Protein AF-A0A7S4HIT4-F1 (afdb_monomer_lite)

Structure (mmCIF, N/CA/C/O backbone):
data_AF-A0A7S4HIT4-F1
#
_entry.id   AF-A0A7S4HIT4-F1
#
loop_
_atom_site.group_PDB
_atom_site.id
_atom_site.type_symbol
_atom_site.label_atom_id
_atom_site.label_alt_id
_atom_site.label_comp_id
_atom_site.label_asym_id
_atom_site.label_entity_id
_atom_site.label_seq_id
_atom_site.pdbx_PDB_ins_code
_atom_site.Cartn_x
_atom_site.Cartn_y
_atom_site.Cartn_z
_atom_site.occupancy
_atom_site.B_iso_or_equiv
_atom_site.auth_seq_id
_atom_site.auth_comp_id
_atom_site.auth_asym_id
_atom_site.auth_atom_id
_atom_site.pdbx_PDB_model_num
ATOM 1 N N . PHE A 1 1 ? -0.630 -1.557 -11.268 1.00 42.91 1 PHE A N 1
ATOM 2 C CA . PHE A 1 1 ? -1.593 -2.494 -10.585 1.00 42.91 1 PHE A CA 1
ATOM 3 C C . PHE A 1 1 ? -1.754 -3.788 -11.400 1.00 42.91 1 PHE A C 1
ATOM 5 O O . PHE A 1 1 ? -2.859 -4.287 -11.597 1.00 42.91 1 PHE A O 1
ATOM 12 N N . THR A 1 2 ? -0.660 -4.406 -11.829 1.00 41.28 2 THR A N 1
ATOM 13 C CA . THR A 1 2 ? -0.681 -5.777 -12.370 1.00 41.28 2 THR A CA 1
ATOM 14 C C . THR A 1 2 ? -0.721 -6.826 -11.247 1.00 41.28 2 THR A C 1
ATOM 16 O O . THR A 1 2 ? -1.213 -7.934 -11.453 1.00 41.28 2 THR A O 1
ATOM 19 N N . LYS A 1 3 ? -0.377 -6.460 -9.999 1.00 57.28 3 LYS A N 1
ATOM 20 C CA . LYS A 1 3 ? -0.607 -7.288 -8.799 1.00 57.28 3 LYS A CA 1
ATOM 21 C C . LYS A 1 3 ? -1.694 -6.706 -7.896 1.00 57.28 3 LYS A C 1
ATOM 23 O O . LYS A 1 3 ? -1.479 -5.802 -7.095 1.00 57.28 3 LYS A O 1
ATOM 28 N N . THR A 1 4 ? -2.902 -7.259 -7.990 1.00 68.69 4 THR A N 1
ATOM 29 C CA . THR A 1 4 ? -3.950 -7.000 -6.991 1.00 68.69 4 THR A CA 1
ATOM 30 C C . THR A 1 4 ? -3.608 -7.759 -5.708 1.00 68.69 4 THR A C 1
ATOM 32 O O . THR A 1 4 ? -3.681 -8.989 -5.680 1.00 68.69 4 THR A O 1
ATOM 35 N N . ARG A 1 5 ? -3.257 -7.048 -4.628 1.00 77.00 5 ARG A N 1
ATOM 36 C CA . ARG A 1 5 ? -3.025 -7.666 -3.313 1.00 77.00 5 ARG A CA 1
ATOM 37 C C . ARG A 1 5 ? -4.352 -8.143 -2.723 1.00 77.00 5 ARG A C 1
ATOM 39 O O . ARG A 1 5 ? -5.208 -7.337 -2.363 1.00 77.00 5 ARG A O 1
ATOM 46 N N . ARG A 1 6 ? -4.526 -9.461 -2.612 1.00 87.94 6 ARG A N 1
ATOM 47 C CA . ARG A 1 6 ? -5.670 -10.077 -1.925 1.00 87.94 6 ARG A CA 1
ATOM 48 C C . ARG A 1 6 ? -5.307 -10.298 -0.464 1.00 87.94 6 ARG A C 1
ATOM 50 O O . ARG A 1 6 ? -4.343 -10.997 -0.179 1.00 87.94 6 ARG A O 1
ATOM 57 N N . ILE A 1 7 ? -6.075 -9.702 0.440 1.00 90.19 7 ILE A N 1
ATOM 58 C CA . ILE A 1 7 ? -5.868 -9.834 1.884 1.00 90.19 7 ILE A CA 1
ATOM 59 C C . ILE A 1 7 ? -6.986 -10.723 2.444 1.00 90.19 7 ILE A C 1
ATOM 61 O O . ILE A 1 7 ? -8.132 -10.270 2.503 1.00 90.19 7 ILE A O 1
ATOM 65 N N . PRO A 1 8 ? -6.708 -11.980 2.830 1.00 95.75 8 PRO A N 1
ATOM 66 C CA . PRO A 1 8 ? -7.678 -12.809 3.529 1.00 95.75 8 PRO A CA 1
ATOM 67 C C . PRO A 1 8 ? -8.025 -12.214 4.899 1.00 95.75 8 PRO A C 1
ATOM 69 O O . PRO A 1 8 ? -7.155 -11.872 5.704 1.00 95.75 8 PRO A O 1
ATOM 72 N N . VAL A 1 9 ? -9.326 -12.130 5.167 1.00 95.88 9 VAL A N 1
ATOM 73 C CA . VAL A 1 9 ? -9.884 -11.724 6.458 1.00 95.88 9 VAL A CA 1
ATOM 74 C C . VAL A 1 9 ? -10.600 -12.932 7.050 1.00 95.88 9 VAL A C 1
ATOM 76 O O . VAL A 1 9 ? -11.658 -13.335 6.569 1.00 95.88 9 VAL A O 1
ATOM 79 N N . LEU A 1 10 ? -10.002 -13.536 8.075 1.00 96.94 10 LEU A N 1
ATOM 80 C CA . LEU A 1 10 ? -10.524 -14.727 8.737 1.00 96.94 10 LEU A CA 1
ATOM 81 C C . LEU A 1 10 ? -11.327 -14.322 9.970 1.00 96.94 10 LEU A C 1
ATOM 83 O O . LEU A 1 10 ? -10.804 -13.693 10.892 1.00 96.94 10 LEU A O 1
ATOM 87 N N . PHE A 1 11 ? -12.604 -14.697 9.983 1.00 96.31 11 PHE A N 1
ATOM 88 C CA . PHE A 1 11 ? -13.542 -14.335 11.037 1.00 96.31 11 PHE A CA 1
ATOM 89 C C . PHE A 1 11 ? -14.003 -15.577 11.802 1.00 96.31 11 PHE A C 1
ATOM 91 O O . PHE A 1 11 ? -14.723 -16.421 11.269 1.00 96.31 11 PHE A O 1
ATOM 98 N N . PHE A 1 12 ? -13.629 -15.669 13.075 1.00 95.50 12 PHE A N 1
ATOM 99 C CA . PHE A 1 12 ? -14.010 -16.760 13.965 1.00 95.50 12 PHE A CA 1
ATOM 100 C C . PHE A 1 12 ? -15.125 -16.299 14.900 1.00 95.50 12 PHE A C 1
ATOM 102 O O . PHE A 1 12 ? -14.907 -15.456 15.770 1.00 95.50 12 PHE A O 1
ATOM 109 N N . SER A 1 13 ? -16.327 -16.855 14.739 1.00 94.88 13 SER A N 1
ATOM 110 C CA . SER A 1 13 ? -17.440 -16.606 15.659 1.00 94.88 13 SER A CA 1
ATOM 111 C C . SER A 1 13 ? -17.518 -17.717 16.697 1.00 94.88 13 SER A C 1
ATOM 113 O O . SER A 1 13 ? -17.853 -18.858 16.384 1.00 94.88 13 SER A O 1
ATOM 115 N N . LEU A 1 14 ? -17.179 -17.384 17.939 1.00 93.38 14 LEU A N 1
ATOM 116 C CA . LEU A 1 14 ? -17.086 -18.322 19.048 1.00 93.38 14 LEU A CA 1
ATOM 117 C C . LEU A 1 14 ? -18.162 -17.994 20.081 1.00 93.38 14 LEU A C 1
ATOM 119 O O . LEU A 1 14 ? -18.267 -16.868 20.571 1.00 93.38 14 LEU A O 1
ATOM 123 N N . ASN A 1 15 ? -18.954 -18.998 20.452 1.00 89.62 15 ASN A N 1
ATOM 124 C CA . ASN A 1 15 ? -19.926 -18.893 21.540 1.00 89.62 15 ASN A CA 1
ATOM 125 C C . ASN A 1 15 ? -19.437 -19.661 22.776 1.00 89.62 15 ASN A C 1
ATOM 127 O O . ASN A 1 15 ? -20.087 -20.590 23.250 1.00 89.62 15 ASN A O 1
ATOM 131 N N . TYR A 1 16 ? -18.239 -19.313 23.247 1.00 88.38 16 TYR A N 1
ATOM 132 C CA . TYR A 1 16 ? -17.610 -19.926 24.415 1.00 88.38 16 TYR A CA 1
ATOM 133 C C . TYR A 1 16 ? -17.810 -19.067 25.670 1.00 88.38 16 TYR A C 1
ATOM 135 O O . TYR A 1 16 ? -17.992 -17.852 25.574 1.00 88.38 16 TYR A O 1
ATOM 143 N N . ARG A 1 17 ? -17.777 -19.690 26.859 1.00 84.69 17 ARG A N 1
ATOM 144 C CA . ARG A 1 17 ? -17.962 -18.975 28.140 1.00 84.69 17 ARG A CA 1
ATOM 145 C C . ARG A 1 17 ? -16.809 -18.030 28.474 1.00 84.69 17 ARG A C 1
ATOM 147 O O . ARG A 1 17 ? -17.042 -17.013 29.114 1.00 84.69 17 ARG A O 1
ATOM 154 N N . HIS A 1 18 ? -15.592 -18.375 28.061 1.00 89.69 18 HIS A N 1
ATOM 155 C CA . HIS A 1 18 ? -14.402 -17.569 28.318 1.00 89.69 18 HIS A CA 1
ATOM 156 C C . HIS A 1 18 ? -14.029 -16.779 27.060 1.00 89.69 18 HIS A C 1
ATOM 158 O O . HIS A 1 18 ? -14.020 -17.369 25.975 1.00 89.69 18 HIS A O 1
ATOM 164 N N . PRO A 1 19 ? -13.730 -15.475 27.179 1.00 91.19 19 PRO A N 1
ATOM 165 C CA . PRO A 1 19 ? -13.366 -14.653 26.037 1.00 91.19 19 PRO A CA 1
ATOM 166 C C . PRO A 1 19 ? -12.002 -15.069 25.485 1.00 91.19 19 PRO A C 1
ATOM 168 O O . PRO A 1 19 ? -11.035 -15.225 26.228 1.00 91.19 19 PRO A O 1
ATOM 171 N N . ILE A 1 20 ? -11.932 -15.219 24.167 1.00 92.94 20 ILE A N 1
ATOM 172 C CA . ILE A 1 20 ? -10.712 -15.509 23.420 1.00 92.94 20 ILE A CA 1
ATOM 173 C C . ILE A 1 20 ? -10.274 -14.225 22.718 1.00 92.94 20 ILE A C 1
ATOM 175 O O . ILE A 1 20 ? -11.055 -13.581 22.012 1.00 92.94 20 ILE A O 1
ATOM 179 N N . LEU A 1 21 ? -9.016 -13.855 22.939 1.00 92.44 21 LEU A N 1
ATOM 180 C CA . LEU A 1 21 ? -8.369 -12.678 22.368 1.00 92.44 21 LEU A CA 1
ATOM 181 C C . LEU A 1 21 ? -7.195 -13.147 21.504 1.00 92.44 21 LEU A C 1
ATOM 183 O O . LEU A 1 21 ? -6.526 -14.118 21.848 1.00 92.44 21 LEU A O 1
ATOM 187 N N . VAL A 1 22 ? -6.964 -12.469 20.381 1.00 92.88 22 VAL A N 1
ATOM 188 C CA . VAL A 1 22 ? -5.928 -12.835 19.401 1.00 92.88 22 VAL A CA 1
ATOM 189 C C . VAL A 1 22 ? -4.550 -12.382 19.873 1.00 92.88 22 VAL A C 1
ATOM 191 O O . VAL A 1 22 ? -3.575 -13.111 19.746 1.00 92.88 22 VAL A O 1
ATOM 194 N N . ASP A 1 23 ? -4.476 -11.178 20.438 1.00 87.69 23 ASP A N 1
ATOM 195 C CA . ASP A 1 23 ? -3.220 -10.570 20.876 1.00 87.69 23 ASP A CA 1
ATOM 196 C C . ASP A 1 23 ? -3.408 -9.914 22.240 1.00 87.69 23 ASP A C 1
ATOM 198 O O . ASP A 1 23 ? -3.568 -8.698 22.336 1.00 87.69 23 ASP A O 1
ATOM 202 N N . LYS A 1 24 ? -3.468 -10.759 23.280 1.00 86.69 24 LYS A N 1
ATOM 203 C CA . LYS A 1 24 ? -3.584 -10.459 24.722 1.00 86.69 24 LYS A CA 1
ATOM 204 C C . LYS A 1 24 ? -4.790 -9.606 25.154 1.00 86.69 24 LYS A C 1
ATOM 206 O O . LYS A 1 24 ? -5.480 -9.981 26.092 1.00 86.69 24 LYS A O 1
ATOM 211 N N . TYR A 1 25 ? -5.046 -8.482 24.494 1.00 86.38 25 TYR A N 1
ATOM 212 C CA . TYR A 1 25 ? -6.120 -7.516 24.739 1.00 86.38 25 TYR A CA 1
ATOM 213 C C . TYR A 1 25 ? -6.993 -7.258 23.506 1.00 86.38 25 TYR A C 1
ATOM 215 O O . TYR A 1 25 ? -8.066 -6.676 23.641 1.00 86.38 25 TYR A O 1
ATOM 223 N N . TYR A 1 26 ? -6.554 -7.678 22.318 1.00 89.75 26 TYR A N 1
ATOM 224 C CA . TYR A 1 26 ? -7.244 -7.390 21.062 1.00 89.75 26 TYR A CA 1
ATOM 225 C C . TYR A 1 26 ? -8.043 -8.590 20.553 1.00 89.75 26 TYR A C 1
ATOM 227 O O . TYR A 1 26 ? -7.581 -9.730 20.592 1.00 89.75 26 TYR A O 1
ATOM 235 N N . THR A 1 27 ? -9.237 -8.324 20.025 1.00 93.38 27 THR A N 1
ATOM 236 C CA . THR A 1 27 ? -10.092 -9.308 19.337 1.00 93.38 27 THR A CA 1
ATOM 237 C C . THR A 1 27 ? -9.714 -9.504 17.875 1.00 93.38 27 THR A C 1
ATOM 239 O O . THR A 1 27 ? -10.248 -10.394 17.221 1.00 93.38 27 THR A O 1
ATOM 242 N N . SER A 1 28 ? -8.796 -8.697 17.350 1.00 95.50 28 SER A N 1
ATOM 243 C CA . SER A 1 28 ? -8.287 -8.837 15.994 1.00 95.50 28 SER A CA 1
ATOM 244 C C . SER A 1 28 ? -6.811 -8.479 15.913 1.00 95.50 28 SER A C 1
ATOM 246 O O . SER A 1 28 ? -6.295 -7.710 16.728 1.00 95.50 28 SER A O 1
ATOM 248 N N . LYS A 1 29 ? -6.130 -9.033 14.912 1.00 95.56 29 LYS A N 1
ATOM 249 C CA . LYS A 1 29 ? -4.722 -8.757 14.641 1.00 95.56 29 LYS A CA 1
ATOM 250 C C . LYS A 1 29 ? -4.466 -8.749 13.141 1.00 95.56 29 LYS A C 1
ATOM 252 O O . LYS A 1 29 ? -4.933 -9.628 12.420 1.00 95.56 29 LYS A O 1
ATOM 257 N N . ALA A 1 30 ? -3.707 -7.751 12.703 1.00 95.81 30 ALA A N 1
ATOM 258 C CA . ALA A 1 30 ? -3.084 -7.734 11.391 1.00 95.81 30 ALA A CA 1
ATOM 259 C C . ALA A 1 30 ? -1.786 -8.546 11.449 1.00 95.81 30 ALA A C 1
ATOM 261 O O . ALA A 1 30 ? -0.923 -8.260 12.284 1.00 95.81 30 ALA A O 1
ATOM 262 N N . LEU A 1 31 ? -1.671 -9.550 10.589 1.00 94.62 31 LEU A N 1
ATOM 263 C CA . LEU A 1 31 ? -0.432 -10.262 10.286 1.00 94.62 31 LEU A CA 1
ATOM 264 C C . LEU A 1 31 ? 0.116 -9.752 8.946 1.00 94.62 31 LEU A C 1
ATOM 266 O O . LEU A 1 31 ? -0.506 -8.906 8.310 1.00 94.62 31 LEU A O 1
ATOM 270 N N . SER A 1 32 ? 1.281 -10.233 8.516 1.00 91.44 32 SER A N 1
ATOM 271 C CA . SER A 1 32 ? 1.943 -9.738 7.297 1.00 91.44 32 SER A CA 1
ATOM 272 C C . SER A 1 32 ? 1.121 -9.953 6.016 1.00 91.44 32 SER A C 1
ATOM 274 O O . SER A 1 32 ? 1.233 -9.184 5.059 1.00 91.44 32 SER A O 1
ATOM 276 N N . ASP A 1 33 ? 0.274 -10.979 5.997 1.00 93.38 33 ASP A N 1
ATOM 277 C CA . ASP A 1 33 ? -0.473 -11.450 4.831 1.00 93.38 33 ASP A CA 1
ATOM 278 C C . ASP A 1 33 ? -1.977 -11.639 5.086 1.00 93.38 33 ASP A C 1
ATOM 280 O O . ASP A 1 33 ? -2.735 -11.762 4.130 1.00 93.38 33 ASP A O 1
ATOM 284 N N . MET A 1 34 ? -2.437 -11.614 6.339 1.00 96.00 34 MET A N 1
ATOM 285 C CA . MET A 1 34 ? -3.837 -11.868 6.691 1.00 96.00 34 MET A CA 1
ATOM 286 C C . MET A 1 34 ? -4.319 -11.054 7.893 1.00 96.00 34 MET A C 1
ATOM 288 O O . MET A 1 34 ? -3.531 -10.544 8.690 1.00 96.00 34 MET A O 1
ATOM 292 N N . VAL A 1 35 ? -5.639 -10.977 8.063 1.00 97.19 35 VAL A N 1
ATOM 293 C CA . VAL A 1 35 ? -6.271 -10.403 9.258 1.00 97.19 35 VAL A CA 1
ATOM 294 C C . VAL A 1 35 ? -7.053 -11.484 9.987 1.00 97.19 35 VAL A C 1
ATOM 296 O O . VAL A 1 35 ? -7.919 -12.132 9.402 1.00 97.19 35 VAL A O 1
ATOM 299 N N . LEU A 1 36 ? -6.778 -11.649 11.279 1.00 97.25 36 LEU A N 1
ATOM 300 C CA . LEU A 1 36 ? -7.515 -12.553 12.159 1.00 97.25 36 LEU A CA 1
ATOM 301 C C . LEU A 1 36 ? -8.494 -11.752 13.011 1.00 97.25 36 LEU A C 1
ATOM 303 O O . LEU A 1 36 ? -8.107 -10.743 13.601 1.00 97.25 36 LEU A O 1
ATOM 307 N N . ILE A 1 37 ? -9.745 -12.202 13.098 1.00 97.25 37 ILE A N 1
ATOM 308 C CA . ILE A 1 37 ? -10.804 -11.574 13.895 1.00 97.25 37 ILE A CA 1
ATOM 309 C C . ILE A 1 37 ? -11.531 -12.649 14.697 1.00 97.25 37 ILE A C 1
ATOM 311 O O . ILE A 1 37 ? -11.929 -13.677 14.155 1.00 97.25 37 ILE A O 1
ATOM 315 N N . VAL A 1 38 ? -11.765 -12.380 15.979 1.00 96.50 38 VAL A N 1
ATOM 316 C CA . VAL A 1 38 ? -12.523 -13.244 16.883 1.00 96.50 38 VAL A CA 1
ATOM 317 C C . VAL A 1 38 ? -13.723 -12.480 17.436 1.00 96.50 38 VAL A C 1
ATOM 319 O O . VAL A 1 38 ? -13.587 -11.448 18.095 1.00 96.50 38 VAL A O 1
ATOM 322 N N . GLN A 1 39 ? -14.916 -13.012 17.192 1.00 95.88 39 GLN A N 1
ATOM 323 C CA . GLN A 1 39 ? -16.153 -12.603 17.844 1.00 95.88 39 GLN A CA 1
ATOM 324 C C . GLN A 1 39 ? -16.442 -13.559 18.996 1.00 95.88 39 GLN A C 1
ATOM 326 O O . GLN A 1 39 ? -16.509 -14.770 18.797 1.00 95.88 39 GLN A O 1
ATOM 331 N N . ASN A 1 40 ? -16.681 -13.019 20.187 1.00 94.88 40 ASN A N 1
ATOM 332 C CA . ASN A 1 40 ? -17.017 -13.814 21.365 1.00 94.88 40 ASN A CA 1
ATOM 333 C C . ASN A 1 40 ? -18.525 -13.763 21.673 1.00 94.88 40 ASN A C 1
ATOM 335 O O . ASN A 1 40 ? -19.266 -12.913 21.170 1.00 94.88 40 ASN A O 1
ATOM 339 N N . GLY A 1 41 ? -18.999 -14.678 22.524 1.00 92.56 41 GLY A N 1
ATOM 340 C CA . GLY A 1 41 ? -20.371 -14.662 23.050 1.00 92.56 41 GLY A CA 1
ATOM 341 C C . GLY A 1 41 ? -20.610 -13.531 24.058 1.00 92.56 41 GLY A C 1
ATOM 342 O O . GLY A 1 41 ? -21.695 -12.951 24.106 1.00 92.56 41 GLY A O 1
ATOM 343 N N . GLN A 1 42 ? -19.579 -13.175 24.829 1.00 91.06 42 GLN A N 1
ATOM 344 C CA . GLN A 1 42 ? -19.628 -12.109 25.828 1.00 91.06 42 GLN A CA 1
ATOM 345 C C . GLN A 1 42 ? -19.711 -10.729 25.163 1.00 91.06 42 GLN A C 1
ATOM 347 O O . GLN A 1 42 ? -18.978 -10.435 24.224 1.00 91.06 42 GLN A O 1
ATOM 352 N N . ARG A 1 43 ? -20.600 -9.861 25.661 1.00 90.75 43 ARG A N 1
ATOM 353 C CA . ARG A 1 43 ? -20.691 -8.469 25.194 1.00 90.75 43 ARG A CA 1
ATOM 354 C C . ARG A 1 43 ? -19.641 -7.609 25.873 1.00 90.75 43 ARG A C 1
ATOM 356 O O . ARG A 1 43 ? -18.741 -7.153 25.198 1.00 90.75 43 ARG A O 1
ATOM 363 N N . ASN A 1 44 ? -19.715 -7.449 27.189 1.00 90.69 44 ASN A N 1
ATOM 364 C CA . ASN A 1 44 ? -18.872 -6.502 27.913 1.00 90.69 44 ASN A CA 1
ATOM 365 C C . ASN A 1 44 ? -17.641 -7.199 28.486 1.00 90.69 44 ASN A C 1
ATOM 367 O O . ASN A 1 44 ? -17.783 -8.117 29.294 1.00 90.69 44 ASN A O 1
ATOM 371 N N . PHE A 1 45 ? -16.452 -6.743 28.107 1.00 91.00 45 PHE A N 1
ATOM 372 C CA . PHE A 1 45 ? -15.185 -7.195 28.675 1.00 91.00 45 PHE A CA 1
ATOM 373 C C . PHE A 1 45 ? -14.366 -5.992 29.153 1.00 91.00 45 PHE A C 1
ATOM 375 O O . PHE A 1 45 ? -14.240 -5.032 28.393 1.00 91.00 45 PHE A O 1
ATOM 382 N N . PRO A 1 46 ? -13.843 -5.992 30.391 1.00 90.81 46 PRO A N 1
ATOM 383 C CA . PRO A 1 46 ? -13.104 -4.850 30.918 1.00 90.81 46 PRO A CA 1
ATOM 384 C C . PRO A 1 46 ? -11.829 -4.607 30.102 1.00 90.81 46 PRO A C 1
ATOM 386 O O . PRO A 1 46 ? -11.040 -5.520 29.859 1.00 90.81 46 PRO A O 1
ATOM 389 N N . SER A 1 47 ? -11.640 -3.367 29.661 1.00 87.31 47 SER A N 1
ATOM 390 C CA . SER A 1 47 ? -10.437 -2.922 28.967 1.00 87.31 47 SER A CA 1
ATOM 391 C C . SER A 1 47 ? -9.338 -2.531 29.968 1.00 87.31 47 SER A C 1
ATOM 393 O O . SER A 1 47 ? -9.529 -2.555 31.183 1.00 87.31 47 SER A O 1
ATOM 395 N N . ARG A 1 48 ? -8.162 -2.158 29.451 1.00 85.12 48 ARG A N 1
ATOM 396 C CA . ARG A 1 48 ? -7.049 -1.614 30.249 1.00 85.12 48 ARG A CA 1
ATOM 397 C C . ARG A 1 48 ? -7.222 -0.148 30.638 1.00 85.12 48 ARG A C 1
ATOM 399 O O . ARG A 1 48 ? -6.435 0.362 31.428 1.00 85.12 48 ARG A O 1
ATOM 406 N N . LEU A 1 49 ? -8.184 0.538 30.035 1.00 86.94 49 LEU A N 1
ATOM 407 C CA . LEU A 1 49 ? -8.440 1.944 30.287 1.00 86.94 49 LEU A CA 1
ATOM 408 C C . LEU A 1 49 ? -9.530 2.081 31.343 1.00 86.94 49 LEU A C 1
ATOM 410 O O . LEU A 1 49 ? -10.506 1.330 31.358 1.00 86.94 49 LEU A O 1
ATOM 414 N N . SER A 1 50 ? -9.367 3.076 32.206 1.00 88.06 50 SER A N 1
ATOM 415 C CA . SER A 1 50 ? -10.358 3.449 33.206 1.00 88.06 50 SER A CA 1
ATOM 416 C C . SER A 1 50 ? -10.736 4.916 33.057 1.00 88.06 50 SER A C 1
ATOM 418 O O . SER A 1 50 ? -9.865 5.764 32.868 1.00 88.06 50 SER A O 1
ATOM 420 N N . CYS A 1 51 ? -12.021 5.220 33.188 1.00 84.56 51 CYS A N 1
ATOM 421 C CA . CYS A 1 51 ? -12.560 6.571 33.246 1.00 84.56 51 CYS A CA 1
ATOM 422 C C . CYS A 1 51 ? -13.230 6.754 34.610 1.00 84.56 51 CYS A C 1
ATOM 424 O O . CYS A 1 51 ? -14.055 5.929 34.994 1.00 84.56 51 CYS A O 1
ATOM 426 N N . ASN A 1 52 ? -12.862 7.797 35.360 1.00 89.44 52 ASN A N 1
ATOM 427 C CA . ASN A 1 52 ? -13.410 8.069 36.698 1.00 89.44 52 ASN A CA 1
ATOM 428 C C . ASN A 1 52 ? -13.371 6.842 37.632 1.00 89.44 52 ASN A C 1
ATOM 430 O O . ASN A 1 52 ? -14.361 6.501 38.276 1.00 89.44 52 ASN A O 1
ATOM 434 N N . SER A 1 53 ? -12.231 6.143 37.654 1.00 89.94 53 SER A N 1
ATOM 435 C CA . SER A 1 53 ? -12.015 4.908 38.429 1.00 89.94 53 SER A CA 1
ATOM 436 C C . SER A 1 53 ? -12.894 3.712 38.035 1.00 89.94 53 SER A C 1
ATOM 438 O O . SER A 1 53 ? -12.880 2.693 38.722 1.00 89.94 53 SER A O 1
ATOM 440 N N . GLN A 1 54 ? -13.625 3.787 36.920 1.00 89.81 54 GLN A N 1
ATOM 441 C CA . GLN A 1 54 ? -14.378 2.667 36.358 1.00 89.81 54 GLN A CA 1
ATOM 442 C C . GLN A 1 54 ? -13.694 2.141 35.093 1.00 89.81 54 GLN A C 1
ATOM 444 O O . GLN A 1 54 ? -13.254 2.943 34.267 1.00 89.81 54 GLN A O 1
ATOM 449 N N . PRO A 1 55 ? -13.594 0.814 34.898 1.00 88.81 55 PRO A N 1
ATOM 450 C CA . PRO A 1 55 ? -13.041 0.261 33.670 1.00 88.81 55 PRO A CA 1
ATOM 451 C C . PRO A 1 55 ? -13.952 0.599 32.489 1.00 88.81 55 PRO A C 1
ATOM 453 O O . PRO A 1 55 ? -15.178 0.514 32.587 1.00 88.81 55 PRO A O 1
ATOM 456 N N . THR A 1 56 ? -13.362 0.946 31.350 1.00 88.69 56 THR A N 1
ATOM 457 C CA . THR A 1 56 ? -14.115 1.003 30.097 1.00 88.69 56 THR A CA 1
ATOM 458 C C . THR A 1 56 ? -14.315 -0.414 29.567 1.00 88.69 56 THR A C 1
ATOM 460 O O . THR A 1 56 ? -13.481 -1.291 29.792 1.00 88.69 56 THR A O 1
ATOM 463 N N . TYR A 1 57 ? -15.422 -0.667 28.871 1.00 89.12 57 TYR A N 1
ATOM 464 C CA . TYR A 1 57 ? -15.764 -2.007 28.395 1.00 89.12 57 TYR A CA 1
ATOM 465 C C . TYR A 1 57 ? -15.624 -2.113 26.879 1.00 89.12 57 TYR A C 1
ATOM 467 O O . TYR A 1 57 ? -16.099 -1.264 26.128 1.00 89.12 57 TYR A O 1
ATOM 475 N N . LEU A 1 58 ? -15.003 -3.199 26.431 1.00 89.38 58 LEU A N 1
ATOM 476 C CA . LEU A 1 58 ? -14.955 -3.611 25.035 1.00 89.38 58 LEU A CA 1
ATOM 477 C C . LEU A 1 58 ? -16.189 -4.450 24.713 1.00 89.38 58 LEU A C 1
ATOM 479 O O . LEU A 1 58 ? -16.568 -5.315 25.505 1.00 89.38 58 LEU A O 1
ATOM 483 N N . ASN A 1 59 ? -16.773 -4.229 23.533 1.00 91.12 59 ASN A N 1
ATOM 484 C CA . ASN A 1 59 ? -17.854 -5.061 23.019 1.00 91.12 59 ASN A CA 1
ATOM 485 C C . ASN A 1 59 ? -17.291 -6.260 22.236 1.00 91.12 59 ASN A C 1
ATOM 487 O O . ASN A 1 59 ? -17.096 -6.168 21.026 1.00 91.12 59 ASN A O 1
ATOM 491 N N . LEU A 1 60 ? -17.049 -7.401 22.890 1.00 92.69 60 LEU A N 1
ATOM 492 C CA . LEU A 1 60 ? -16.476 -8.574 22.207 1.00 92.69 60 LEU A CA 1
ATOM 493 C C . LEU A 1 60 ? -17.476 -9.290 21.283 1.00 92.69 60 LEU A C 1
ATOM 495 O O . LEU A 1 60 ? -17.069 -10.096 20.442 1.00 92.69 60 LEU A O 1
ATOM 499 N N . ARG A 1 61 ? -18.777 -8.993 21.410 1.00 92.94 61 ARG A N 1
ATOM 500 C CA . ARG A 1 61 ? -19.819 -9.518 20.517 1.00 92.94 61 ARG A CA 1
ATOM 501 C C . ARG A 1 61 ? -19.872 -8.762 19.194 1.00 92.94 61 ARG A C 1
ATOM 503 O O . ARG A 1 61 ? -20.356 -9.320 18.215 1.00 92.94 61 ARG A O 1
ATOM 510 N N . ASN A 1 62 ? -19.387 -7.524 19.151 1.00 92.94 62 ASN A N 1
ATOM 511 C CA . ASN A 1 62 ? -19.269 -6.739 17.928 1.00 92.94 62 ASN A CA 1
ATOM 512 C C . ASN A 1 62 ? -17.798 -6.361 17.675 1.00 92.94 62 ASN A C 1
ATOM 514 O O . ASN A 1 62 ? -17.372 -5.275 18.070 1.00 92.94 62 ASN A O 1
ATOM 518 N N . PRO A 1 63 ? -17.019 -7.219 16.991 1.00 92.69 63 PRO A N 1
ATOM 519 C CA . PRO A 1 63 ? -15.610 -6.956 16.724 1.00 92.69 63 PRO A CA 1
ATOM 520 C C . PRO A 1 63 ? -15.386 -6.029 15.520 1.00 92.69 63 PRO A C 1
ATOM 522 O O . PRO A 1 63 ? -14.244 -5.891 15.095 1.00 92.69 63 PRO A O 1
ATOM 525 N N . LEU A 1 64 ? -16.428 -5.401 14.951 1.00 93.44 64 LEU A N 1
ATOM 526 C CA . LEU A 1 64 ? -16.316 -4.576 13.740 1.00 93.44 64 LEU A CA 1
ATOM 527 C C . LEU A 1 64 ? -15.231 -3.504 13.870 1.00 93.44 64 LEU A C 1
ATOM 529 O O . LEU A 1 64 ? -14.410 -3.338 12.974 1.00 93.44 64 LEU A O 1
ATOM 533 N N . LYS A 1 65 ? -15.196 -2.809 15.008 1.00 93.25 65 LYS A N 1
ATOM 534 C CA . LYS A 1 65 ? -14.223 -1.746 15.262 1.00 93.25 65 LYS A CA 1
ATOM 535 C C . LYS A 1 65 ? -12.782 -2.259 15.193 1.00 93.25 65 LYS A C 1
ATOM 537 O O . LYS A 1 65 ? -11.956 -1.707 14.471 1.00 93.25 65 LYS A O 1
ATOM 542 N N . SER A 1 66 ? -12.496 -3.344 15.906 1.00 93.00 66 SER A N 1
ATOM 543 C CA . SER A 1 66 ? -11.175 -3.973 15.915 1.00 93.00 66 SER A CA 1
ATOM 544 C C . SER A 1 66 ? -10.828 -4.543 14.533 1.00 93.00 66 SER A C 1
ATOM 546 O O . SER A 1 66 ? -9.731 -4.308 14.029 1.00 93.00 66 SER A O 1
ATOM 548 N N . ALA A 1 67 ? -11.788 -5.193 13.869 1.00 94.94 67 ALA A N 1
ATOM 549 C CA . ALA A 1 67 ? -11.639 -5.721 12.516 1.00 94.94 67 ALA A CA 1
ATOM 550 C C . ALA A 1 67 ? -11.241 -4.637 11.505 1.00 94.94 67 ALA A C 1
ATOM 552 O O . ALA A 1 67 ? -10.284 -4.825 10.751 1.00 94.94 67 ALA A O 1
ATOM 553 N N . LEU A 1 68 ? -11.927 -3.490 11.516 1.00 95.38 68 LEU A N 1
ATOM 554 C CA . LEU A 1 68 ? -11.603 -2.348 10.662 1.00 95.38 68 LEU A CA 1
ATOM 555 C C . LEU A 1 68 ? -10.213 -1.792 10.977 1.00 95.38 68 LEU A C 1
ATOM 557 O O . LEU A 1 68 ? -9.446 -1.543 10.052 1.00 95.38 68 LEU A O 1
ATOM 561 N N . ALA A 1 69 ? -9.854 -1.662 12.258 1.00 94.50 69 ALA A N 1
ATOM 562 C CA . ALA A 1 69 ? -8.528 -1.201 12.666 1.00 94.50 69 ALA A CA 1
ATOM 563 C C . ALA A 1 69 ? -7.414 -2.128 12.146 1.00 94.50 69 ALA A C 1
ATOM 565 O O . ALA A 1 69 ? -6.470 -1.666 11.508 1.00 94.50 69 ALA A O 1
ATOM 566 N N . SER A 1 70 ? -7.533 -3.443 12.355 1.00 95.25 70 SER A N 1
ATOM 567 C CA . SER A 1 70 ? -6.546 -4.416 11.868 1.00 95.25 70 SER A CA 1
ATOM 568 C C . SER A 1 70 ? -6.484 -4.465 10.341 1.00 95.25 70 SER A C 1
AT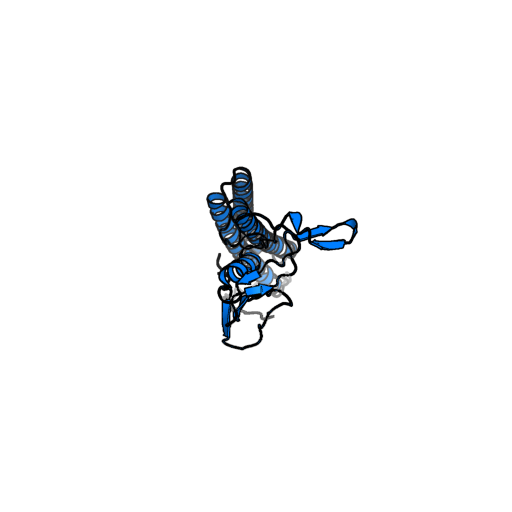OM 570 O O . SER A 1 70 ? -5.398 -4.508 9.769 1.00 95.25 70 SER A O 1
ATOM 572 N N . THR A 1 71 ? -7.628 -4.387 9.664 1.00 95.00 71 THR A N 1
ATOM 573 C CA . THR A 1 71 ? -7.662 -4.358 8.196 1.00 95.00 71 THR A CA 1
ATOM 574 C C . THR A 1 71 ? -7.002 -3.098 7.650 1.00 95.00 71 THR A C 1
ATOM 576 O O . THR A 1 71 ? -6.226 -3.179 6.705 1.00 95.00 71 THR A O 1
ATOM 579 N N . ALA A 1 72 ? -7.238 -1.941 8.266 1.00 94.81 72 ALA A N 1
ATOM 580 C CA . ALA A 1 72 ? -6.628 -0.683 7.854 1.00 94.81 72 ALA A CA 1
ATOM 581 C C . ALA A 1 72 ? -5.113 -0.623 8.114 1.00 94.81 72 ALA A C 1
ATOM 583 O O . ALA A 1 72 ? -4.394 -0.035 7.305 1.00 94.81 72 ALA A O 1
ATOM 584 N N . ILE A 1 73 ? -4.615 -1.268 9.178 1.00 94.50 73 ILE A N 1
ATOM 585 C CA . ILE A 1 73 ? -3.168 -1.454 9.391 1.00 94.50 73 ILE A CA 1
ATOM 586 C C . ILE A 1 73 ? -2.568 -2.220 8.212 1.00 94.50 73 ILE A C 1
ATOM 588 O O . ILE A 1 73 ? -1.596 -1.765 7.620 1.00 94.50 73 ILE A O 1
ATOM 592 N N . LEU A 1 74 ? -3.159 -3.358 7.839 1.00 93.75 74 LEU A N 1
ATOM 593 C CA . LEU A 1 74 ? -2.581 -4.216 6.806 1.00 93.75 74 LEU A CA 1
ATOM 594 C C . LEU A 1 74 ? -2.749 -3.659 5.385 1.00 93.75 74 LEU A C 1
ATOM 596 O O . LEU A 1 74 ? -1.816 -3.699 4.587 1.00 93.75 74 LEU A O 1
ATOM 600 N N . ALA A 1 75 ? -3.940 -3.159 5.060 1.00 91.31 75 ALA A N 1
ATOM 601 C CA . ALA A 1 75 ? -4.281 -2.704 3.715 1.00 91.31 75 ALA A CA 1
ATOM 602 C C . ALA A 1 75 ? -3.800 -1.277 3.430 1.00 91.31 75 ALA A C 1
ATOM 604 O O . ALA A 1 75 ? -3.398 -0.980 2.310 1.00 91.31 75 ALA A O 1
ATOM 605 N N . GLY A 1 76 ? -3.867 -0.390 4.426 1.00 90.88 76 GLY A N 1
ATOM 606 C CA . GLY A 1 76 ? -3.535 1.029 4.280 1.00 90.88 76 GLY A CA 1
ATOM 607 C C . GLY A 1 76 ? -2.249 1.455 4.982 1.00 90.88 76 GLY A C 1
ATOM 608 O O . GLY A 1 76 ? -1.880 2.623 4.890 1.00 90.88 76 GLY A O 1
ATOM 609 N N . GLY A 1 77 ? -1.582 0.567 5.725 1.00 92.75 77 GLY A N 1
ATOM 610 C CA . GLY A 1 77 ? -0.410 0.937 6.524 1.00 92.75 77 GLY A CA 1
ATOM 611 C C . GLY A 1 77 ? -0.724 1.976 7.605 1.00 92.75 77 GLY A C 1
ATOM 612 O O . GLY A 1 77 ? 0.160 2.728 8.007 1.00 92.75 77 GLY A O 1
ATOM 613 N N . ILE A 1 78 ? -1.989 2.101 8.028 1.00 93.56 78 ILE A N 1
ATOM 614 C CA . ILE A 1 78 ? -2.379 3.133 8.994 1.00 93.56 78 ILE A CA 1
ATOM 615 C C . ILE A 1 78 ? -1.906 2.714 10.383 1.00 93.56 78 ILE A C 1
ATOM 617 O O . ILE A 1 78 ? -2.251 1.634 10.860 1.00 93.56 78 ILE A O 1
ATOM 621 N N . VAL A 1 79 ? -1.167 3.590 11.056 1.00 90.75 79 VAL A N 1
ATOM 622 C CA . VAL A 1 79 ? -0.728 3.375 12.438 1.00 90.75 79 VAL A CA 1
ATOM 623 C C . VAL A 1 79 ? -1.784 3.929 13.407 1.00 90.75 79 VAL A C 1
ATOM 625 O O . VAL A 1 79 ? -2.323 5.014 13.164 1.00 90.75 79 VAL A O 1
ATOM 628 N N . PRO A 1 80 ? -2.115 3.218 14.504 1.00 91.44 80 PRO A N 1
ATOM 629 C CA . PRO A 1 80 ? -2.998 3.750 15.538 1.00 91.44 80 PRO A CA 1
ATOM 630 C C . PRO A 1 80 ? -2.485 5.081 16.105 1.00 91.44 80 PRO A C 1
ATOM 632 O O . PRO A 1 80 ? -1.312 5.198 16.437 1.00 91.44 80 PRO A O 1
ATOM 635 N N . SER A 1 81 ? -3.377 6.055 16.301 1.00 89.75 81 SER A N 1
ATOM 636 C CA . SER A 1 81 ? -3.032 7.427 16.729 1.00 89.75 81 SER A CA 1
ATOM 637 C C . SER A 1 81 ? -2.298 7.533 18.069 1.00 89.75 81 SER A C 1
ATOM 639 O O . SER A 1 81 ? -1.616 8.516 18.322 1.00 89.75 81 SER A O 1
ATOM 641 N N . HIS A 1 82 ? -2.451 6.534 18.936 1.00 91.56 82 HIS A N 1
ATOM 642 C CA . HIS A 1 82 ? -1.797 6.470 20.241 1.00 91.56 82 HIS A CA 1
ATOM 643 C C . HIS A 1 82 ? -0.435 5.774 20.199 1.00 91.56 82 HIS A C 1
ATOM 645 O O . HIS A 1 82 ? 0.172 5.600 21.248 1.00 91.56 82 HIS A O 1
ATOM 651 N N . ILE A 1 83 ? 0.030 5.309 19.040 1.00 92.38 83 ILE A N 1
ATOM 652 C CA . ILE A 1 83 ? 1.337 4.669 18.893 1.00 92.38 83 ILE A CA 1
ATOM 653 C C . ILE A 1 83 ? 2.260 5.648 18.176 1.00 92.38 83 ILE A C 1
ATOM 655 O O . ILE A 1 83 ? 1.953 6.099 17.076 1.00 92.38 83 ILE A O 1
ATOM 659 N N . THR A 1 84 ? 3.398 5.949 18.793 1.00 91.81 84 THR A N 1
ATOM 660 C CA . THR A 1 84 ? 4.443 6.801 18.214 1.00 91.81 84 THR A CA 1
ATOM 661 C C . THR A 1 84 ? 5.815 6.157 18.389 1.00 91.81 84 THR A C 1
ATOM 663 O O . THR A 1 84 ? 5.997 5.291 19.247 1.00 91.81 84 THR A O 1
ATOM 666 N N . TYR A 1 85 ? 6.779 6.546 17.557 1.00 92.69 85 TYR A N 1
ATOM 667 C CA . TYR A 1 85 ? 8.160 6.089 17.675 1.00 92.69 85 TYR A CA 1
ATOM 668 C C . TYR A 1 85 ? 8.956 7.044 18.563 1.00 92.69 85 TYR A C 1
ATOM 670 O O . TYR A 1 85 ? 8.935 8.257 18.359 1.00 92.69 85 TYR A O 1
ATOM 678 N N . SER A 1 86 ? 9.659 6.500 19.554 1.00 93.62 86 SER A N 1
ATOM 679 C CA . SER A 1 86 ? 10.554 7.270 20.411 1.00 93.62 86 SER A CA 1
ATOM 680 C C . SER A 1 86 ? 11.999 7.054 19.983 1.00 93.62 86 SER A C 1
ATOM 682 O O . SER A 1 86 ? 12.555 5.981 20.208 1.00 93.62 86 SER A O 1
ATOM 684 N N . GLU A 1 87 ? 12.628 8.098 19.440 1.00 94.75 87 GLU A N 1
ATOM 685 C CA . GLU A 1 87 ? 14.054 8.072 19.083 1.00 94.75 87 GLU A CA 1
ATOM 686 C C . GLU A 1 87 ? 14.953 7.831 20.302 1.00 94.75 87 GLU A C 1
ATOM 688 O O . GLU A 1 87 ? 15.921 7.081 20.234 1.00 94.75 87 GLU A O 1
ATOM 693 N N . ALA A 1 88 ? 14.614 8.409 21.456 1.00 95.75 88 ALA A N 1
ATOM 694 C CA . ALA A 1 88 ? 15.405 8.239 22.675 1.00 95.75 88 ALA A CA 1
ATOM 695 C C . ALA A 1 88 ? 15.431 6.782 23.171 1.00 95.75 88 ALA A C 1
ATOM 697 O O . ALA A 1 88 ? 16.416 6.344 23.761 1.00 95.75 88 ALA A O 1
ATOM 698 N N . HIS A 1 89 ? 14.352 6.033 22.937 1.00 94.12 89 HIS A N 1
ATOM 699 C CA . HIS A 1 89 ? 14.222 4.639 23.364 1.00 94.12 89 HIS A CA 1
ATOM 700 C C . HIS A 1 89 ? 14.385 3.632 22.221 1.00 94.12 89 HIS A C 1
ATOM 702 O O . HIS A 1 89 ? 14.345 2.431 22.482 1.00 94.12 89 HIS A O 1
ATOM 708 N N . GLN A 1 90 ? 14.547 4.111 20.981 1.00 95.81 90 GLN A N 1
ATOM 709 C CA . GLN A 1 90 ? 14.581 3.313 19.751 1.00 95.81 90 GLN A CA 1
ATOM 710 C C . GLN A 1 90 ? 13.451 2.267 19.701 1.00 95.81 90 GLN A C 1
ATOM 712 O O . GLN A 1 90 ? 13.657 1.103 19.356 1.00 95.81 90 GLN A O 1
ATOM 717 N N . ASN A 1 91 ? 12.248 2.657 20.137 1.00 95.38 91 ASN A N 1
ATOM 718 C CA . ASN A 1 91 ? 11.112 1.746 20.258 1.00 95.38 91 ASN A CA 1
ATOM 719 C C . ASN A 1 91 ? 9.770 2.474 20.097 1.00 95.38 91 ASN A C 1
ATOM 721 O O . ASN A 1 91 ? 9.659 3.681 20.329 1.00 95.38 91 ASN A O 1
ATOM 725 N N . ALA A 1 92 ? 8.732 1.719 19.740 1.00 92.50 92 ALA A N 1
ATOM 726 C CA . ALA A 1 92 ? 7.361 2.200 19.729 1.00 92.50 92 ALA A CA 1
ATOM 727 C C . ALA A 1 92 ? 6.842 2.370 21.165 1.00 92.50 92 ALA A C 1
ATOM 729 O O . ALA A 1 92 ? 6.924 1.457 21.990 1.00 92.50 92 ALA A O 1
ATOM 730 N N . ILE A 1 93 ? 6.267 3.534 21.450 1.00 93.62 93 ILE A N 1
ATOM 731 C CA . ILE A 1 93 ? 5.654 3.869 22.734 1.00 93.62 93 ILE A CA 1
ATOM 732 C C . ILE A 1 93 ? 4.157 4.135 22.552 1.00 93.62 93 ILE A C 1
ATOM 734 O O . ILE A 1 93 ? 3.697 4.505 2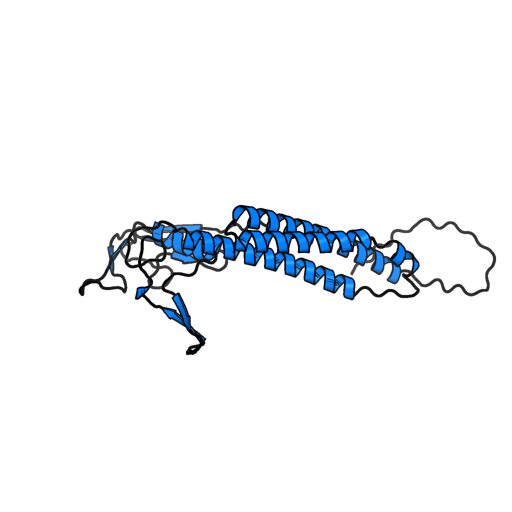1.471 1.00 93.62 93 ILE A O 1
ATOM 738 N N . SER A 1 94 ? 3.379 3.904 23.613 1.00 90.69 94 SER A N 1
ATOM 739 C CA . SER A 1 94 ? 1.927 4.111 23.608 1.00 90.69 94 SER A CA 1
ATOM 740 C C . SER A 1 94 ? 1.535 5.346 24.416 1.00 90.69 94 SER A C 1
ATOM 742 O O . SER A 1 94 ? 1.624 5.349 25.642 1.00 90.69 94 SER A O 1
ATOM 744 N N . GLU A 1 95 ? 1.024 6.360 23.731 1.00 90.44 95 GLU A N 1
ATOM 745 C CA . GLU A 1 95 ? 0.459 7.581 24.294 1.00 90.44 95 GLU A CA 1
ATOM 746 C C . GLU A 1 95 ? -1.071 7.537 24.228 1.00 90.44 95 GLU A C 1
ATOM 748 O O . GLU A 1 95 ? -1.715 8.057 23.315 1.00 90.44 95 GLU A O 1
ATOM 753 N N . TRP A 1 96 ? -1.684 6.898 25.225 1.00 87.88 96 TRP A N 1
ATOM 754 C CA . TRP A 1 96 ? -3.133 6.655 25.258 1.00 87.88 96 TRP A CA 1
ATOM 755 C C . TRP A 1 96 ? -3.997 7.922 25.245 1.00 87.88 96 TRP A C 1
ATOM 757 O O . TRP A 1 96 ? -5.171 7.834 24.887 1.00 87.88 96 TRP A O 1
ATOM 767 N N . LEU A 1 97 ? -3.423 9.088 25.564 1.00 87.62 97 LEU A N 1
ATOM 768 C CA . LEU A 1 97 ? -4.090 10.387 25.449 1.00 87.62 97 LEU A CA 1
ATOM 769 C C . LEU A 1 97 ? -4.570 10.667 24.014 1.00 87.62 97 LEU A C 1
ATOM 771 O O . LEU A 1 97 ? -5.620 11.274 23.828 1.00 87.62 97 LEU A O 1
ATOM 775 N N . TRP A 1 98 ? -3.861 10.151 23.006 1.00 88.44 98 TRP A N 1
ATOM 776 C CA . TRP A 1 98 ? -4.222 10.285 21.592 1.00 88.44 98 TRP A CA 1
ATOM 777 C C . TRP A 1 98 ? -5.160 9.178 21.090 1.00 88.44 98 TRP A C 1
ATOM 779 O O . TRP A 1 98 ? -5.505 9.130 19.909 1.00 88.44 98 TRP A O 1
ATOM 789 N N . SER A 1 99 ? -5.627 8.287 21.971 1.00 89.06 99 SER A N 1
ATOM 790 C CA . SER A 1 99 ? -6.597 7.231 21.649 1.00 89.06 99 SER A CA 1
ATOM 791 C C . SER A 1 99 ? -8.041 7.748 21.713 1.00 89.06 99 SER A C 1
ATOM 793 O O . SER A 1 99 ? -8.917 7.113 22.307 1.00 89.06 99 SER A O 1
ATOM 795 N N . VAL A 1 100 ? -8.306 8.911 21.115 1.00 87.50 100 VAL A N 1
ATOM 796 C CA . VAL A 1 100 ? -9.561 9.684 21.213 1.00 87.50 100 VAL A CA 1
ATOM 797 C C . VAL A 1 100 ? -10.205 9.917 19.848 1.00 87.50 100 VAL A C 1
ATOM 799 O O . VAL A 1 100 ? -9.540 9.818 18.827 1.00 87.50 100 VAL A O 1
ATOM 802 N N . GLY A 1 101 ? -11.498 10.249 19.832 1.00 87.38 101 GLY A N 1
ATOM 803 C CA . GLY A 1 101 ? -12.248 10.546 18.607 1.00 87.38 101 GLY A CA 1
ATOM 804 C C . GLY A 1 101 ? -12.986 9.342 18.024 1.00 87.38 101 GLY A C 1
ATOM 805 O O . GLY A 1 101 ? -12.783 8.201 18.436 1.00 87.38 101 GLY A O 1
ATOM 806 N N . ASP A 1 102 ? -13.888 9.599 17.080 1.00 89.56 102 ASP A N 1
ATOM 807 C CA . ASP A 1 102 ? -14.705 8.565 16.443 1.00 89.56 102 ASP A CA 1
ATOM 808 C C . ASP A 1 102 ? -13.938 7.887 15.299 1.00 89.56 102 ASP A C 1
ATOM 810 O O . ASP A 1 102 ? -14.009 8.321 14.154 1.00 89.56 102 ASP A O 1
ATOM 814 N N . HIS A 1 103 ? -13.125 6.878 15.633 1.00 92.25 103 HIS A N 1
ATOM 815 C CA . HIS A 1 103 ? -12.436 6.058 14.640 1.00 92.25 103 HIS A CA 1
ATOM 816 C C . HIS A 1 103 ? -12.034 4.666 15.150 1.00 92.25 103 HIS A C 1
ATOM 818 O O . HIS A 1 103 ? -11.897 4.469 16.366 1.00 92.25 103 HIS A O 1
ATOM 824 N N . PRO A 1 104 ? -11.744 3.695 14.251 1.00 93.69 104 PRO A N 1
ATOM 825 C CA . PRO A 1 104 ? -11.444 2.309 14.621 1.00 93.69 104 PRO A CA 1
ATOM 826 C C . PRO A 1 104 ? -10.310 2.137 15.636 1.00 93.69 104 PRO A C 1
ATOM 828 O O . PRO A 1 104 ? -10.378 1.274 16.505 1.00 93.69 104 PRO A O 1
ATOM 831 N N . PHE A 1 105 ? -9.285 2.987 15.562 1.00 91.94 105 PHE A N 1
ATOM 832 C CA . PHE A 1 105 ? -8.121 2.931 16.456 1.00 91.94 105 PHE A CA 1
ATOM 833 C C . PHE A 1 105 ? -8.324 3.535 17.859 1.00 91.94 105 PHE A C 1
ATOM 835 O O . PHE A 1 105 ? -7.468 3.348 18.727 1.00 91.94 105 PHE A O 1
ATOM 842 N N . SER A 1 106 ? -9.411 4.277 18.095 1.00 90.62 106 SER A N 1
ATOM 843 C CA . SER A 1 106 ? -9.658 4.918 19.389 1.00 90.62 106 SER A CA 1
ATOM 844 C C . SER A 1 106 ? -10.206 3.902 20.385 1.00 90.62 106 SER A C 1
ATOM 846 O O . SER A 1 106 ? -11.129 3.156 20.078 1.00 90.62 106 SER A O 1
ATOM 848 N N . HIS A 1 107 ? -9.669 3.887 21.599 1.00 87.75 107 HIS A N 1
ATOM 849 C CA . HIS A 1 107 ? -10.142 3.009 22.674 1.00 87.75 107 HIS A CA 1
ATOM 850 C C . HIS A 1 107 ? -11.106 3.713 23.636 1.00 87.75 107 HIS A C 1
ATOM 852 O O . HIS A 1 107 ? -11.696 3.069 24.501 1.00 87.75 107 HIS A O 1
ATOM 858 N N . THR A 1 108 ? -11.254 5.033 23.505 1.00 85.12 108 THR A N 1
ATOM 859 C CA . THR A 1 108 ? -12.110 5.861 24.369 1.00 85.12 108 THR A CA 1
ATOM 860 C C . THR A 1 108 ? -13.456 6.203 23.729 1.00 85.12 108 THR A C 1
ATOM 862 O O . THR A 1 108 ? -14.327 6.753 24.396 1.00 85.12 108 THR A O 1
ATOM 865 N N . SER A 1 109 ? -13.659 5.840 22.460 1.00 85.56 109 SER A N 1
ATOM 866 C CA . SER A 1 109 ? -14.929 5.970 21.743 1.00 85.56 109 SER A CA 1
ATOM 867 C C . SER A 1 109 ? -15.482 4.609 21.315 1.00 85.56 109 SER A C 1
ATOM 869 O O . SER A 1 109 ? -14.756 3.614 21.242 1.00 85.56 109 SER A O 1
ATOM 871 N N . TYR A 1 110 ? -16.770 4.562 20.976 1.00 83.75 110 TYR A N 1
ATOM 872 C CA . TYR A 1 110 ? -17.413 3.348 20.459 1.00 83.75 110 TYR A CA 1
ATOM 873 C C . TYR A 1 110 ? -17.495 3.284 18.936 1.00 83.75 110 TYR A C 1
ATOM 875 O O . TYR A 1 110 ? -17.621 2.187 18.394 1.00 83.75 110 TYR A O 1
ATOM 883 N N . GLY A 1 111 ? -17.437 4.422 18.249 1.00 87.50 111 GLY A N 1
ATOM 884 C CA . GLY A 1 111 ? -17.612 4.438 16.806 1.00 87.50 111 GLY A CA 1
ATOM 885 C C . GLY A 1 111 ? -16.367 3.964 16.047 1.00 87.50 111 GLY A C 1
ATOM 886 O O . GLY A 1 111 ? -15.306 3.687 16.627 1.00 87.50 111 GLY A O 1
ATOM 887 N N . ALA A 1 112 ? -16.561 3.731 14.754 1.00 91.56 112 ALA A N 1
ATOM 888 C CA . ALA A 1 112 ? -15.643 2.995 13.892 1.00 91.56 112 ALA A CA 1
ATOM 889 C C . ALA A 1 112 ? -15.526 3.634 12.500 1.00 91.56 112 ALA A C 1
ATOM 891 O O . ALA A 1 112 ? -15.211 2.949 11.527 1.00 91.56 112 ALA A O 1
ATOM 892 N N . GLU A 1 113 ? -15.786 4.935 12.399 1.00 92.81 113 GLU A N 1
ATOM 893 C CA . GLU A 1 113 ? -15.712 5.659 11.133 1.00 92.81 113 GLU A CA 1
ATOM 894 C C . GLU A 1 113 ? -14.277 6.093 10.819 1.00 92.81 113 GLU A C 1
ATOM 896 O O . GLU A 1 113 ? -13.519 6.496 11.695 1.00 92.81 113 GLU A O 1
ATOM 901 N N . PHE A 1 114 ? -13.866 6.010 9.555 1.00 92.44 114 PHE A N 1
ATOM 902 C CA . PHE A 1 114 ? -12.567 6.550 9.160 1.00 92.44 114 PHE A CA 1
ATOM 903 C C . PHE A 1 114 ? -12.688 8.044 8.897 1.00 92.44 114 PHE A C 1
ATOM 905 O O . PHE A 1 114 ? -13.458 8.479 8.041 1.00 92.44 114 PHE A O 1
ATOM 912 N N . ASN A 1 115 ? -11.881 8.834 9.600 1.00 90.25 115 ASN A N 1
ATOM 913 C CA . ASN A 1 115 ? -11.801 10.264 9.336 1.00 90.25 115 ASN A CA 1
ATOM 914 C C . ASN A 1 115 ? -10.970 10.551 8.069 1.00 90.25 115 ASN A C 1
ATOM 916 O O . ASN A 1 115 ? -10.220 9.703 7.575 1.00 90.25 115 ASN A O 1
ATOM 920 N N . ARG A 1 116 ? -11.078 11.780 7.545 1.00 90.62 116 ARG A N 1
ATOM 921 C CA . ARG A 1 116 ? -10.346 12.195 6.336 1.00 90.62 116 ARG A CA 1
ATOM 922 C C . ARG A 1 116 ? -8.832 12.019 6.481 1.00 90.62 116 ARG A C 1
ATOM 924 O O . ARG A 1 116 ? -8.194 11.565 5.545 1.00 90.62 116 ARG A O 1
ATOM 931 N N . ILE A 1 117 ? -8.284 12.293 7.665 1.00 89.25 117 ILE A N 1
ATOM 932 C CA . ILE A 1 117 ? -6.847 12.161 7.945 1.00 89.25 117 ILE A CA 1
ATOM 933 C C . ILE A 1 117 ? -6.383 10.710 7.756 1.00 89.25 117 ILE A C 1
ATOM 935 O O . ILE A 1 117 ? -5.370 10.468 7.113 1.00 89.25 117 ILE A O 1
ATOM 939 N N . GLN A 1 118 ? -7.130 9.732 8.268 1.00 92.00 118 GLN A N 1
ATOM 940 C CA . GLN A 1 118 ? -6.811 8.309 8.122 1.00 92.00 118 GLN A CA 1
ATOM 941 C C . GLN A 1 118 ? -6.909 7.854 6.668 1.00 92.00 118 GLN A C 1
ATOM 943 O O . GLN A 1 118 ? -6.039 7.125 6.193 1.00 92.00 118 GLN A O 1
ATOM 948 N N . ILE A 1 119 ? -7.934 8.316 5.951 1.00 92.50 119 ILE A N 1
ATOM 949 C CA . ILE A 1 119 ? -8.092 8.038 4.521 1.00 92.50 119 ILE A CA 1
ATOM 950 C C . ILE A 1 119 ? -6.902 8.608 3.738 1.00 92.50 119 ILE A C 1
ATOM 952 O O . ILE A 1 119 ? -6.324 7.912 2.904 1.00 92.50 119 ILE A O 1
ATOM 956 N N . ASP A 1 120 ? -6.495 9.840 4.035 1.00 92.50 120 ASP A N 1
ATOM 957 C CA . ASP A 1 120 ? -5.382 10.507 3.363 1.00 92.50 120 ASP A CA 1
ATOM 958 C C . ASP A 1 120 ? -4.037 9.841 3.693 1.00 92.50 120 ASP A C 1
ATOM 960 O O . ASP A 1 120 ? -3.215 9.654 2.798 1.00 92.50 120 ASP A O 1
ATOM 964 N N . ILE A 1 121 ? -3.820 9.409 4.942 1.00 92.81 121 ILE A N 1
ATOM 965 C CA . ILE A 1 121 ? -2.641 8.619 5.338 1.00 92.81 121 ILE A CA 1
ATOM 966 C C . ILE A 1 121 ? -2.593 7.305 4.555 1.00 92.81 121 ILE A C 1
ATOM 968 O O . ILE A 1 121 ? -1.555 6.979 3.983 1.00 92.81 121 ILE A O 1
ATOM 972 N N . ALA A 1 122 ? -3.710 6.579 4.463 1.00 93.94 122 ALA A N 1
ATOM 973 C CA . ALA A 1 122 ? -3.765 5.333 3.702 1.00 93.94 122 ALA A CA 1
ATOM 974 C C . ALA A 1 122 ? -3.433 5.555 2.221 1.00 93.94 122 ALA A C 1
ATOM 976 O O . ALA A 1 122 ? -2.618 4.832 1.649 1.00 93.94 122 ALA A O 1
ATOM 977 N N . ARG A 1 123 ? -4.015 6.595 1.609 1.00 93.50 123 ARG A N 1
ATOM 978 C CA . ARG A 1 123 ? -3.735 6.977 0.217 1.00 93.50 123 ARG A CA 1
ATOM 979 C C . ARG A 1 123 ? -2.257 7.325 0.020 1.00 93.50 123 ARG A C 1
ATOM 981 O O . ARG A 1 123 ? -1.656 6.851 -0.941 1.00 93.50 123 ARG A O 1
ATOM 988 N N . ARG A 1 124 ? -1.648 8.088 0.935 1.00 93.38 124 ARG A N 1
ATOM 989 C CA . ARG A 1 124 ? -0.209 8.416 0.905 1.00 93.38 124 ARG A CA 1
ATOM 990 C C . ARG A 1 124 ? 0.667 7.176 1.000 1.00 93.38 124 ARG A C 1
ATOM 992 O O . ARG A 1 124 ? 1.574 7.032 0.191 1.00 93.38 124 ARG A O 1
ATOM 999 N N . ASN A 1 125 ? 0.378 6.276 1.934 1.00 93.69 125 ASN A N 1
ATOM 1000 C CA . ASN A 1 125 ? 1.143 5.044 2.105 1.00 93.69 125 ASN A CA 1
ATOM 1001 C C . ASN A 1 125 ? 1.092 4.173 0.844 1.00 93.69 125 ASN A C 1
ATOM 1003 O O . ASN A 1 125 ? 2.125 3.687 0.393 1.00 93.69 125 ASN A O 1
ATOM 1007 N N . MET A 1 126 ? -0.090 4.033 0.236 1.00 90.75 126 MET A N 1
ATOM 1008 C CA . MET A 1 126 ? -0.250 3.310 -1.029 1.00 90.75 126 MET A CA 1
ATOM 1009 C C . MET A 1 126 ? 0.544 3.959 -2.169 1.00 90.75 126 MET A C 1
ATOM 1011 O O . MET A 1 126 ? 1.185 3.253 -2.941 1.00 90.75 126 MET A O 1
ATOM 1015 N N . LEU A 1 127 ? 0.525 5.291 -2.270 1.00 93.50 127 LEU A N 1
ATOM 1016 C CA . LEU A 1 127 ? 1.281 6.025 -3.290 1.00 93.50 127 LEU A CA 1
ATOM 1017 C C . LEU A 1 127 ? 2.788 5.881 -3.110 1.00 93.50 127 LEU A C 1
ATOM 1019 O O . LEU A 1 127 ? 3.485 5.642 -4.088 1.00 93.50 127 LEU A O 1
ATOM 1023 N N . ILE A 1 128 ? 3.286 6.018 -1.880 1.00 93.12 128 ILE A N 1
ATOM 1024 C CA . ILE A 1 128 ? 4.710 5.855 -1.566 1.00 93.12 128 ILE A CA 1
ATOM 1025 C C . ILE A 1 128 ? 5.158 4.435 -1.906 1.00 93.12 128 ILE A C 1
ATOM 1027 O O . ILE A 1 128 ? 6.210 4.267 -2.512 1.00 93.12 128 ILE A O 1
ATOM 1031 N N . HIS A 1 129 ? 4.353 3.429 -1.562 1.00 91.38 129 HIS A N 1
ATOM 1032 C CA . HIS A 1 129 ? 4.658 2.040 -1.883 1.00 91.38 129 HIS A CA 1
ATOM 1033 C C . HIS A 1 129 ? 4.740 1.801 -3.396 1.00 91.38 129 HIS A C 1
ATOM 1035 O O . HIS A 1 129 ? 5.747 1.285 -3.866 1.00 91.38 129 HIS A O 1
ATOM 1041 N N . ALA A 1 130 ? 3.735 2.239 -4.158 1.00 90.81 130 ALA A N 1
ATOM 1042 C CA . ALA A 1 130 ? 3.722 2.063 -5.609 1.00 90.81 130 ALA A CA 1
ATOM 1043 C C . ALA A 1 130 ? 4.824 2.878 -6.316 1.00 90.81 130 ALA A C 1
ATOM 1045 O O . ALA A 1 130 ? 5.430 2.414 -7.277 1.00 90.81 130 ALA A O 1
ATOM 1046 N N . LEU A 1 131 ? 5.150 4.077 -5.817 1.00 93.62 131 LEU A N 1
ATOM 1047 C CA . LEU A 1 131 ? 6.309 4.830 -6.301 1.00 93.62 131 LEU A CA 1
ATOM 1048 C C . LEU A 1 131 ? 7.613 4.074 -6.035 1.00 93.62 131 LEU A C 1
ATOM 1050 O O . LEU A 1 131 ? 8.436 3.978 -6.939 1.00 93.62 131 LEU A O 1
ATOM 1054 N N . ALA A 1 132 ? 7.795 3.532 -4.829 1.00 94.19 132 ALA A N 1
ATOM 1055 C CA . ALA A 1 132 ? 8.988 2.769 -4.477 1.00 94.19 132 ALA A CA 1
ATOM 1056 C C . ALA A 1 132 ? 9.163 1.528 -5.367 1.00 94.19 132 ALA A C 1
ATOM 1058 O O . ALA A 1 132 ? 10.270 1.308 -5.847 1.00 94.19 132 ALA A O 1
ATOM 1059 N N . GLU A 1 133 ? 8.081 0.794 -5.650 1.00 92.25 133 GLU A N 1
ATOM 1060 C CA . GLU A 1 133 ? 8.082 -0.351 -6.575 1.00 92.25 133 GLU A CA 1
ATOM 1061 C C . GLU A 1 133 ? 8.537 0.076 -7.981 1.00 92.25 133 GLU A C 1
ATOM 1063 O O . GLU A 1 133 ? 9.520 -0.450 -8.495 1.00 92.25 133 GLU A O 1
ATOM 1068 N N . SER A 1 134 ? 7.939 1.129 -8.554 1.00 94.69 134 SER A N 1
ATOM 1069 C CA . SER A 1 134 ? 8.351 1.623 -9.879 1.00 94.69 134 SER A CA 1
ATOM 1070 C C . SER A 1 134 ? 9.809 2.116 -9.920 1.00 94.69 134 SER A C 1
ATOM 1072 O O . SER A 1 134 ? 10.515 1.923 -10.911 1.00 94.69 134 SER A O 1
ATOM 1074 N N . ILE A 1 135 ? 10.294 2.740 -8.839 1.00 95.81 135 ILE A N 1
ATOM 1075 C CA . ILE A 1 135 ? 11.690 3.185 -8.716 1.00 95.81 135 ILE A CA 1
ATOM 1076 C C . ILE A 1 135 ? 12.630 1.979 -8.664 1.00 95.81 135 ILE A C 1
ATOM 1078 O O . ILE A 1 135 ? 13.699 2.017 -9.272 1.00 95.81 135 ILE A O 1
ATOM 1082 N N . GLU A 1 136 ? 12.257 0.917 -7.955 1.00 96.50 136 GLU A N 1
ATOM 1083 C CA . GLU A 1 136 ? 13.024 -0.326 -7.887 1.00 96.50 136 GLU A CA 1
ATOM 1084 C C . GLU A 1 136 ? 13.129 -1.001 -9.263 1.00 96.50 136 GLU A C 1
ATOM 1086 O O . GLU A 1 136 ? 14.235 -1.365 -9.676 1.00 96.50 136 GLU A O 1
ATOM 1091 N N . THR A 1 137 ? 12.030 -1.068 -10.021 1.00 96.06 137 THR A N 1
ATOM 1092 C CA . THR A 1 137 ? 12.021 -1.574 -11.405 1.00 96.06 137 THR A CA 1
ATOM 1093 C C . THR A 1 137 ? 12.967 -0.769 -12.298 1.00 96.06 137 THR A C 1
ATOM 1095 O O . THR A 1 137 ? 13.848 -1.331 -12.953 1.00 96.06 137 THR A O 1
ATOM 1098 N N . VAL A 1 138 ? 12.877 0.565 -12.273 1.00 96.75 138 VAL A N 1
ATOM 1099 C CA . VAL A 1 138 ? 13.766 1.437 -13.063 1.00 96.75 138 VAL A CA 1
ATOM 1100 C C . VAL A 1 138 ? 15.225 1.317 -12.619 1.00 96.75 138 VAL A C 1
ATOM 1102 O O . VAL A 1 138 ? 16.127 1.282 -13.457 1.00 96.75 138 VAL A O 1
ATOM 1105 N N . ASN A 1 139 ? 15.492 1.225 -11.316 1.00 96.88 139 ASN A N 1
ATOM 1106 C CA . ASN A 1 139 ? 16.848 1.009 -10.817 1.00 96.88 139 ASN A CA 1
ATOM 1107 C C . ASN A 1 139 ? 17.410 -0.317 -11.332 1.00 96.88 139 ASN A C 1
ATOM 1109 O O . ASN A 1 139 ? 18.562 -0.354 -11.761 1.00 96.88 139 ASN A O 1
ATOM 1113 N N . THR A 1 140 ? 16.601 -1.376 -11.354 1.00 96.44 140 THR A N 1
ATOM 1114 C CA . THR A 1 140 ? 16.980 -2.665 -11.942 1.00 96.44 140 THR A CA 1
ATOM 1115 C C . THR A 1 140 ? 17.328 -2.510 -13.421 1.00 96.44 140 THR A C 1
ATOM 1117 O O . THR A 1 140 ? 18.409 -2.939 -13.822 1.00 96.44 140 THR A O 1
ATOM 1120 N N . CYS A 1 141 ? 16.505 -1.802 -14.204 1.00 95.56 141 CYS A N 1
ATOM 1121 C CA . CYS A 1 141 ? 16.795 -1.488 -15.610 1.00 95.56 141 CYS A CA 1
ATOM 1122 C C . CYS A 1 141 ? 18.169 -0.825 -15.781 1.00 95.56 141 CYS A C 1
ATOM 1124 O O . CYS A 1 141 ? 18.988 -1.251 -16.593 1.00 95.56 141 CYS A O 1
ATOM 1126 N N . VAL A 1 142 ? 18.449 0.210 -14.983 1.00 94.94 142 VAL A N 1
ATOM 1127 C CA . VAL A 1 142 ? 19.726 0.937 -15.030 1.00 94.94 142 VAL A CA 1
ATOM 1128 C C . VAL A 1 142 ? 20.896 0.017 -14.681 1.00 94.94 142 VAL A C 1
ATOM 1130 O O . VAL A 1 142 ? 21.953 0.116 -15.304 1.00 94.94 142 VAL A O 1
ATOM 1133 N N . GLN A 1 143 ? 20.736 -0.884 -13.710 1.00 95.12 143 GLN A N 1
ATOM 1134 C CA . GLN A 1 143 ? 21.784 -1.845 -13.364 1.00 95.12 143 GLN A CA 1
ATOM 1135 C C . GLN A 1 143 ? 22.020 -2.884 -14.464 1.00 95.12 143 GLN A C 1
ATOM 1137 O O . GLN A 1 143 ? 23.169 -3.263 -14.673 1.00 95.12 143 GLN A O 1
ATOM 1142 N N . LEU A 1 144 ? 20.979 -3.330 -15.172 1.00 92.75 144 LEU A N 1
ATOM 1143 C CA . LEU A 1 144 ? 21.123 -4.229 -16.321 1.00 92.75 144 LEU A CA 1
ATOM 1144 C C . LEU A 1 144 ? 21.876 -3.541 -17.460 1.00 92.75 144 LEU A C 1
ATOM 1146 O O . LEU A 1 144 ? 22.908 -4.041 -17.899 1.00 92.75 1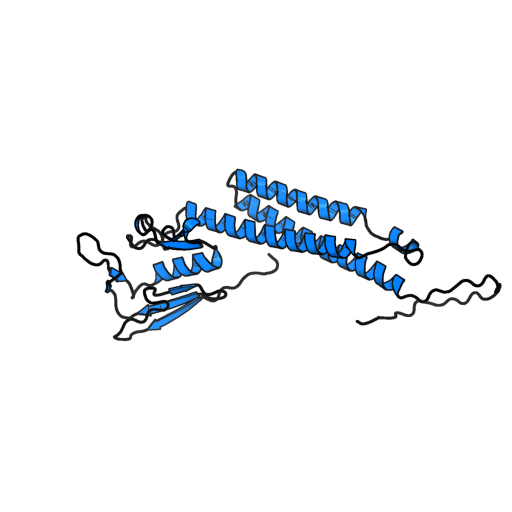44 LEU A O 1
ATOM 1150 N N . LEU A 1 145 ? 21.451 -2.337 -17.853 1.00 90.25 145 LEU A N 1
ATOM 1151 C CA . LEU A 1 145 ? 22.111 -1.575 -18.917 1.00 90.25 145 LEU A CA 1
ATOM 1152 C C . LEU A 1 145 ? 23.579 -1.262 -18.598 1.00 90.25 145 LEU A C 1
ATOM 1154 O O . LEU A 1 145 ? 24.419 -1.301 -19.488 1.00 90.25 145 LEU A O 1
ATOM 1158 N N . ARG A 1 146 ? 23.919 -1.000 -17.329 1.00 90.94 146 ARG A N 1
ATOM 1159 C CA . ARG A 1 146 ? 25.312 -0.774 -16.897 1.00 90.94 146 ARG A CA 1
ATOM 1160 C C . ARG A 1 146 ? 26.218 -1.994 -17.042 1.00 90.94 146 ARG A C 1
ATOM 1162 O O . ARG A 1 146 ? 27.431 -1.826 -17.093 1.00 90.94 146 ARG A O 1
ATOM 1169 N N . LYS A 1 147 ? 25.660 -3.205 -17.040 1.00 88.00 147 LYS A N 1
ATOM 1170 C CA . LYS A 1 147 ? 26.436 -4.441 -17.221 1.00 88.00 147 LYS A CA 1
ATOM 1171 C C . LYS A 1 147 ? 26.761 -4.705 -18.689 1.00 88.00 147 LYS A C 1
ATOM 1173 O O . LYS A 1 147 ? 27.695 -5.455 -18.964 1.00 88.00 147 LYS A O 1
ATOM 1178 N N . ILE A 1 148 ? 26.015 -4.106 -19.614 1.00 83.75 148 ILE A N 1
ATOM 1179 C CA . ILE A 1 148 ? 26.247 -4.246 -21.049 1.00 83.75 148 ILE A CA 1
ATOM 1180 C C . ILE A 1 148 ? 27.481 -3.418 -21.419 1.00 83.75 148 ILE A C 1
ATOM 1182 O O . ILE A 1 148 ? 27.494 -2.200 -21.254 1.00 83.75 148 ILE A O 1
ATOM 1186 N N . HIS A 1 149 ? 28.512 -4.095 -21.918 1.00 80.25 149 HIS A N 1
ATOM 1187 C CA . HIS A 1 149 ? 29.723 -3.470 -22.445 1.00 80.25 149 HIS A CA 1
ATOM 1188 C C . HIS A 1 149 ? 29.716 -3.576 -23.968 1.00 80.25 149 HIS A C 1
ATOM 1190 O O . HIS A 1 149 ? 29.266 -4.583 -24.521 1.00 80.25 149 HIS A O 1
ATOM 1196 N N . ILE A 1 150 ? 30.174 -2.514 -24.629 1.00 79.88 150 ILE A N 1
ATOM 1197 C CA . ILE A 1 150 ? 30.358 -2.499 -26.078 1.00 79.88 150 ILE A CA 1
ATOM 1198 C C . ILE A 1 150 ? 31.826 -2.826 -26.342 1.00 79.88 150 ILE A C 1
ATOM 1200 O O . ILE A 1 150 ? 32.702 -2.074 -25.918 1.00 79.88 150 ILE A O 1
ATOM 1204 N N . ASP A 1 151 ? 32.050 -3.933 -27.037 1.00 80.44 151 ASP A N 1
ATOM 1205 C CA . ASP A 1 151 ? 33.346 -4.425 -27.493 1.00 80.44 151 ASP A CA 1
ATOM 1206 C C . ASP A 1 151 ? 33.324 -4.504 -29.032 1.00 80.44 151 ASP A C 1
ATOM 1208 O O . ASP A 1 151 ? 32.267 -4.415 -29.660 1.00 80.44 151 ASP A O 1
ATOM 1212 N N . GLU A 1 152 ? 34.473 -4.736 -29.671 1.00 74.88 152 GLU A N 1
ATOM 1213 C CA . GLU A 1 152 ? 34.576 -4.851 -31.143 1.00 74.88 152 GLU A CA 1
ATOM 1214 C C . GLU A 1 152 ? 33.631 -5.923 -31.732 1.00 74.88 152 GLU A C 1
ATOM 1216 O O . GLU A 1 152 ? 33.211 -5.861 -32.884 1.00 74.88 152 GLU A O 1
ATOM 1221 N N . THR A 1 153 ? 33.239 -6.900 -30.915 1.00 70.00 153 THR A N 1
ATOM 1222 C CA . THR A 1 153 ? 32.423 -8.059 -31.295 1.00 70.00 153 THR A CA 1
ATOM 1223 C C . THR A 1 153 ? 30.929 -7.746 -31.382 1.00 70.00 153 THR A C 1
ATOM 1225 O O . THR A 1 153 ? 30.194 -8.441 -32.083 1.00 70.00 153 THR A O 1
ATOM 1228 N N . ASN A 1 154 ? 30.463 -6.695 -30.700 1.00 74.94 154 ASN A N 1
ATOM 1229 C CA . ASN A 1 154 ? 29.054 -6.300 -30.651 1.00 74.94 154 ASN A CA 1
ATOM 1230 C C . ASN A 1 154 ? 28.805 -4.867 -31.163 1.00 74.94 154 ASN A C 1
ATOM 1232 O O . ASN A 1 154 ? 27.670 -4.387 -31.107 1.00 74.94 154 ASN A O 1
ATOM 1236 N N . GLU A 1 155 ? 29.822 -4.213 -31.732 1.00 79.88 155 GLU A N 1
ATOM 1237 C CA . GLU A 1 155 ? 29.747 -2.853 -32.282 1.00 79.88 155 GLU A CA 1
ATOM 1238 C C . GLU A 1 155 ? 28.628 -2.706 -33.328 1.00 79.88 155 GLU A C 1
ATOM 1240 O O . GLU A 1 155 ? 27.791 -1.808 -33.226 1.00 79.88 155 GLU A O 1
ATOM 1245 N N . VAL A 1 156 ? 28.523 -3.639 -34.280 1.00 80.31 156 VAL A N 1
ATOM 1246 C CA . VAL A 1 156 ? 27.483 -3.611 -35.330 1.00 80.31 156 VAL A CA 1
ATOM 1247 C C . VAL A 1 156 ? 26.072 -3.664 -34.733 1.00 80.31 156 VAL A C 1
ATOM 1249 O O . VAL A 1 156 ? 25.157 -2.988 -35.205 1.00 80.31 156 VAL A O 1
ATOM 1252 N N . VAL A 1 157 ? 25.897 -4.445 -33.668 1.00 81.06 157 VAL A N 1
ATOM 1253 C CA . VAL A 1 157 ? 24.608 -4.639 -32.990 1.00 81.06 157 VAL A CA 1
ATOM 1254 C C . VAL A 1 157 ? 24.282 -3.464 -32.077 1.00 81.06 157 VAL A C 1
ATOM 1256 O O . VAL A 1 157 ? 23.112 -3.115 -31.926 1.00 81.06 157 VAL A O 1
ATOM 1259 N N . SER A 1 158 ? 25.296 -2.777 -31.546 1.00 81.50 158 SER A N 1
ATOM 1260 C CA . SER A 1 158 ? 25.112 -1.564 -30.748 1.00 81.50 158 SER A CA 1
ATOM 1261 C C . SER A 1 158 ? 24.348 -0.471 -31.514 1.00 81.50 158 SER A C 1
ATOM 1263 O O . SER A 1 158 ? 23.545 0.251 -30.925 1.00 81.50 158 SER A O 1
ATOM 1265 N N . HIS A 1 159 ? 24.497 -0.413 -32.844 1.00 83.31 159 HIS A N 1
ATOM 1266 C CA . HIS A 1 159 ? 23.738 0.495 -33.709 1.00 83.31 159 HIS A CA 1
ATOM 1267 C C . HIS A 1 159 ? 22.262 0.108 -33.883 1.00 83.31 159 HIS A C 1
ATOM 1269 O O . HIS A 1 159 ? 21.455 0.950 -34.279 1.00 83.31 159 HIS A O 1
ATOM 1275 N N . MET A 1 160 ? 21.896 -1.143 -33.595 1.00 83.62 160 MET A N 1
ATOM 1276 C CA . MET A 1 160 ? 20.514 -1.634 -33.654 1.00 83.62 160 MET A CA 1
ATOM 1277 C C . MET A 1 160 ? 19.751 -1.408 -32.343 1.00 83.62 160 MET A C 1
ATOM 1279 O O . MET A 1 160 ? 18.530 -1.567 -32.309 1.00 83.62 160 MET A O 1
ATOM 1283 N N . VAL A 1 161 ? 20.442 -1.018 -31.266 1.00 85.81 161 VAL A N 1
ATOM 1284 C CA . VAL A 1 161 ? 19.825 -0.762 -29.961 1.00 85.81 161 VAL A CA 1
ATOM 1285 C C . VAL A 1 161 ? 18.883 0.449 -30.046 1.00 85.81 161 VAL A C 1
ATOM 1287 O O . VAL A 1 161 ? 19.289 1.522 -30.505 1.00 85.81 161 VAL A O 1
ATOM 1290 N N . PRO A 1 162 ? 17.635 0.347 -29.549 1.00 87.81 162 PRO A N 1
ATOM 1291 C CA . PRO A 1 162 ? 16.659 1.431 -29.607 1.00 87.81 162 PRO A CA 1
ATOM 1292 C C . PRO A 1 162 ? 16.910 2.499 -28.522 1.00 87.81 162 PRO A C 1
ATOM 1294 O O . PRO A 1 162 ? 16.065 2.750 -27.660 1.00 87.81 162 PRO A O 1
ATOM 1297 N N . LEU A 1 163 ? 18.064 3.177 -28.576 1.00 88.62 163 LEU A N 1
ATOM 1298 C CA . LEU A 1 163 ? 18.494 4.184 -27.591 1.00 88.62 163 LEU A CA 1
ATOM 1299 C C . LEU A 1 163 ? 17.473 5.317 -27.406 1.00 88.62 163 LEU A C 1
ATOM 1301 O O . LEU A 1 163 ? 17.217 5.749 -26.281 1.00 88.62 163 LEU A O 1
ATOM 1305 N N . ASN A 1 164 ? 16.845 5.769 -28.496 1.00 92.44 164 ASN A N 1
ATOM 1306 C CA . ASN A 1 164 ? 15.800 6.793 -28.429 1.00 92.44 164 ASN A CA 1
ATOM 1307 C C . ASN A 1 164 ? 14.576 6.303 -27.646 1.00 92.44 164 ASN A C 1
ATOM 1309 O O . ASN A 1 164 ? 14.074 7.030 -26.792 1.00 92.44 164 ASN A O 1
ATOM 1313 N N . SER A 1 165 ? 14.121 5.072 -27.892 1.00 93.62 165 SER A N 1
ATOM 1314 C CA . SER A 1 165 ? 12.976 4.488 -27.186 1.00 93.62 165 SER A CA 1
ATOM 1315 C C . SER A 1 165 ? 13.270 4.301 -25.698 1.00 93.62 165 SER A C 1
ATOM 1317 O O . SER A 1 165 ? 12.433 4.656 -24.872 1.00 93.62 165 SER A O 1
ATOM 1319 N N . LEU A 1 166 ? 14.478 3.845 -25.345 1.00 93.38 166 LEU A N 1
ATOM 1320 C CA . LEU A 1 166 ? 14.932 3.731 -23.952 1.00 93.38 166 LEU A CA 1
ATOM 1321 C C . LEU A 1 166 ? 14.944 5.097 -23.243 1.00 93.38 166 LEU A C 1
ATOM 1323 O O . LEU A 1 166 ? 14.425 5.236 -22.134 1.00 93.38 166 LEU A O 1
ATOM 1327 N N . SER A 1 167 ? 15.486 6.129 -23.897 1.00 94.81 167 SER A N 1
ATOM 1328 C CA . SER A 1 167 ? 15.536 7.491 -23.349 1.00 94.81 167 SER A CA 1
ATOM 1329 C C . SER A 1 167 ? 14.140 8.103 -23.168 1.00 94.81 167 SER A C 1
ATOM 1331 O O . SER A 1 167 ? 13.852 8.718 -22.133 1.00 94.81 167 SER A O 1
ATOM 1333 N N . ILE A 1 168 ? 13.250 7.903 -24.145 1.00 96.06 168 ILE A N 1
ATOM 1334 C CA . ILE A 1 168 ? 11.854 8.355 -24.091 1.00 96.06 168 ILE A CA 1
ATOM 1335 C C . ILE A 1 168 ? 11.095 7.618 -22.987 1.00 96.06 168 ILE A C 1
ATOM 1337 O O . ILE A 1 168 ? 10.396 8.269 -22.208 1.00 96.06 168 ILE A O 1
ATOM 1341 N N . GLY A 1 169 ? 11.251 6.296 -22.881 1.00 95.12 169 GLY A N 1
ATOM 1342 C CA . GLY A 1 169 ? 10.631 5.479 -21.836 1.00 95.12 169 GLY A CA 1
ATOM 1343 C C . GLY A 1 169 ? 11.028 5.962 -20.444 1.00 95.12 169 GLY A C 1
ATOM 1344 O O . GLY A 1 169 ? 10.170 6.341 -19.646 1.00 95.12 169 GLY A O 1
ATOM 1345 N N . PHE A 1 170 ? 12.332 6.101 -20.193 1.00 96.50 170 PHE A N 1
ATOM 1346 C CA . PHE A 1 170 ? 12.855 6.613 -18.923 1.00 96.50 170 PHE A CA 1
ATOM 1347 C C . PHE A 1 170 ? 12.334 8.020 -18.588 1.00 96.50 170 PHE A C 1
ATOM 1349 O O . PHE A 1 170 ? 11.861 8.283 -17.478 1.00 96.50 170 PHE A O 1
ATOM 1356 N N . SER A 1 171 ? 12.356 8.932 -19.564 1.00 97.44 171 SER A N 1
ATOM 1357 C CA . SER A 1 171 ? 11.849 10.299 -19.388 1.00 97.44 171 SER A CA 1
ATOM 1358 C C . SER A 1 171 ? 10.342 10.330 -19.113 1.00 97.44 171 SER A C 1
ATOM 1360 O O . SER A 1 171 ? 9.866 11.173 -18.343 1.00 97.44 171 SER A O 1
ATOM 1362 N N . SER A 1 172 ? 9.586 9.403 -19.705 1.00 97.38 172 SER A N 1
ATOM 1363 C CA . SER A 1 172 ? 8.140 9.273 -19.512 1.00 97.38 172 SER A CA 1
ATOM 1364 C C . SER A 1 172 ? 7.810 8.825 -18.091 1.00 97.38 172 SER A C 1
ATOM 1366 O O . SER A 1 172 ? 6.975 9.463 -17.445 1.00 97.38 172 SER A O 1
ATOM 1368 N N . VAL A 1 173 ? 8.523 7.826 -17.558 1.00 97.69 173 VAL A N 1
ATOM 1369 C CA . VAL A 1 173 ? 8.370 7.369 -16.165 1.00 97.69 173 VAL A CA 1
ATOM 1370 C C . VAL A 1 173 ? 8.644 8.513 -15.182 1.00 97.69 173 VAL A C 1
ATOM 1372 O O . VAL A 1 173 ? 7.791 8.847 -14.357 1.00 97.69 173 VAL A O 1
ATOM 1375 N N . ILE A 1 174 ? 9.780 9.207 -15.328 1.00 97.31 174 ILE A N 1
ATOM 1376 C CA . ILE A 1 174 ? 10.133 10.357 -14.474 1.00 97.31 174 ILE A CA 1
ATOM 1377 C C . ILE A 1 174 ? 9.075 11.461 -14.549 1.00 97.31 174 ILE A C 1
ATOM 1379 O O . ILE A 1 174 ? 8.761 12.106 -13.544 1.00 97.31 174 ILE A O 1
ATOM 1383 N N . THR A 1 175 ? 8.526 11.709 -15.737 1.00 98.06 175 THR A N 1
ATOM 1384 C CA . THR A 1 175 ? 7.469 12.707 -15.917 1.00 98.06 175 THR A CA 1
ATOM 1385 C C . THR A 1 175 ? 6.224 12.331 -15.116 1.00 98.06 175 THR A C 1
ATOM 1387 O O . THR A 1 175 ? 5.678 13.186 -14.416 1.00 98.06 175 THR A O 1
ATOM 1390 N N . GLN A 1 176 ? 5.814 11.059 -15.128 1.00 97.81 176 GLN A N 1
ATOM 1391 C CA . GLN A 1 176 ? 4.687 10.596 -14.315 1.00 97.81 176 GLN A CA 1
ATOM 1392 C C . GLN A 1 176 ? 4.966 10.709 -12.810 1.00 97.81 176 GLN A C 1
ATOM 1394 O O . GLN A 1 176 ? 4.093 11.169 -12.069 1.00 97.81 176 GLN A O 1
ATOM 1399 N N . TRP A 1 177 ? 6.184 10.396 -12.351 1.00 97.31 177 TRP A N 1
ATOM 1400 C CA . TRP A 1 177 ? 6.581 10.613 -10.953 1.00 97.31 177 TRP A CA 1
ATOM 1401 C C . TRP A 1 177 ? 6.440 12.080 -10.540 1.00 97.31 177 TRP A C 1
ATOM 1403 O O . TRP 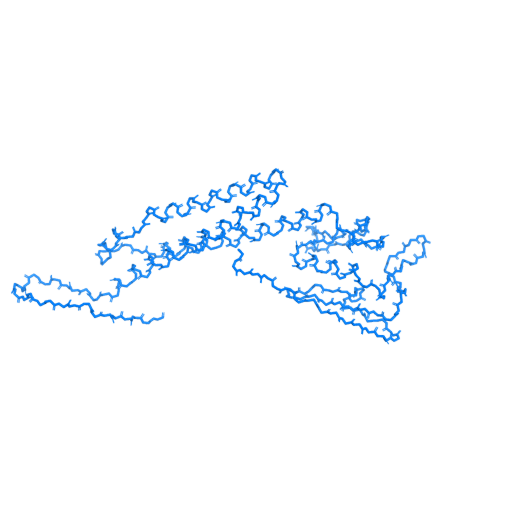A 1 177 ? 5.836 12.380 -9.510 1.00 97.31 177 TRP A O 1
ATOM 1413 N N . LYS A 1 178 ? 6.922 13.018 -11.366 1.00 97.38 178 LYS A N 1
ATOM 1414 C CA . LYS A 1 178 ? 6.804 14.462 -11.099 1.00 97.38 178 LYS A CA 1
ATOM 1415 C C . LYS A 1 178 ? 5.347 14.915 -11.013 1.00 97.38 178 LYS A C 1
ATOM 1417 O O . LYS A 1 178 ? 4.998 15.666 -10.102 1.00 97.38 178 LYS A O 1
ATOM 1422 N N . ILE A 1 179 ? 4.492 14.451 -11.929 1.00 97.38 179 ILE A N 1
ATOM 1423 C CA . ILE A 1 179 ? 3.063 14.793 -11.923 1.00 97.38 179 ILE A CA 1
ATOM 1424 C C . ILE A 1 179 ? 2.374 14.219 -10.680 1.00 97.38 179 ILE A C 1
ATOM 1426 O O . ILE A 1 179 ? 1.575 14.917 -10.054 1.00 97.38 179 ILE A O 1
ATOM 1430 N N . SER A 1 180 ? 2.706 12.986 -10.289 1.00 96.75 180 SER A N 1
ATOM 1431 C CA . SER A 1 180 ? 2.203 12.377 -9.055 1.00 96.75 180 SER A CA 1
ATOM 1432 C C . SER A 1 180 ? 2.585 13.199 -7.822 1.00 96.75 180 SER A C 1
ATOM 1434 O O . SER A 1 180 ? 1.708 13.586 -7.050 1.00 96.75 180 SER A O 1
ATOM 1436 N N . CYS A 1 181 ? 3.864 13.556 -7.670 1.00 95.44 181 CYS A N 1
ATOM 1437 C CA . CYS A 1 181 ? 4.334 14.374 -6.551 1.00 95.44 181 CYS A CA 1
ATOM 1438 C C . CYS A 1 181 ? 3.622 15.735 -6.488 1.00 95.44 181 CYS A C 1
ATOM 1440 O O . CYS A 1 181 ? 3.212 16.169 -5.410 1.00 95.44 181 CYS A O 1
ATOM 1442 N N . ALA A 1 182 ? 3.414 16.388 -7.637 1.00 96.50 182 ALA A N 1
ATOM 1443 C CA . ALA A 1 182 ? 2.662 17.640 -7.710 1.00 96.50 182 ALA A CA 1
ATOM 1444 C C . ALA A 1 182 ? 1.189 17.459 -7.296 1.00 96.50 182 ALA A C 1
ATOM 1446 O O . ALA A 1 182 ? 0.645 18.289 -6.568 1.00 96.50 182 ALA A O 1
ATOM 1447 N N . ALA A 1 183 ? 0.549 16.359 -7.704 1.00 96.50 183 ALA A N 1
ATOM 1448 C CA . ALA A 1 183 ? -0.825 16.045 -7.318 1.00 96.50 183 ALA A CA 1
ATOM 1449 C C . ALA A 1 183 ? -0.953 15.773 -5.805 1.00 96.50 183 ALA A C 1
ATOM 1451 O O . ALA A 1 183 ? -1.864 16.302 -5.162 1.00 96.50 183 ALA A O 1
ATOM 1452 N N . VAL A 1 184 ? 0.003 15.048 -5.210 1.00 94.62 184 VAL A N 1
ATOM 1453 C CA . VAL A 1 184 ? 0.078 14.831 -3.753 1.00 94.62 184 VAL A CA 1
ATOM 1454 C C . VAL A 1 184 ? 0.226 16.151 -2.997 1.00 94.62 184 VAL A C 1
ATOM 1456 O O . VAL A 1 184 ? -0.437 16.335 -1.976 1.00 94.62 184 VAL A O 1
ATOM 1459 N N . ALA A 1 185 ? 1.037 17.086 -3.503 1.00 93.75 185 ALA A N 1
ATOM 1460 C CA . ALA A 1 185 ? 1.192 18.413 -2.902 1.00 93.75 185 ALA A CA 1
ATOM 1461 C C . ALA A 1 185 ? -0.127 19.208 -2.887 1.00 93.75 185 ALA A C 1
ATOM 1463 O O . ALA A 1 185 ? -0.391 19.942 -1.938 1.00 93.75 185 ALA A O 1
ATOM 1464 N N . SER A 1 186 ? -0.987 19.011 -3.892 1.00 95.19 186 SER A N 1
ATOM 1465 C CA . SER A 1 186 ? -2.345 19.573 -3.937 1.00 95.19 186 SER A CA 1
ATOM 1466 C C . SER A 1 186 ? -3.412 18.752 -3.194 1.00 95.19 186 SER A C 1
ATOM 1468 O O . SER A 1 186 ? -4.587 19.100 -3.261 1.00 95.19 186 SER A O 1
ATOM 1470 N N . LEU A 1 187 ? -3.029 17.671 -2.497 1.00 92.94 187 LEU A N 1
ATOM 1471 C CA . LEU A 1 187 ? -3.932 16.703 -1.847 1.00 92.94 187 LEU A CA 1
ATOM 1472 C C . LEU A 1 187 ? -4.910 15.996 -2.811 1.00 92.94 187 LEU A C 1
ATOM 1474 O O . LEU A 1 187 ? -5.882 15.377 -2.376 1.00 92.94 187 LEU A O 1
ATOM 1478 N N . ASP A 1 188 ? -4.633 16.030 -4.116 1.00 95.75 188 ASP A N 1
ATOM 1479 C CA . ASP A 1 188 ? -5.396 15.324 -5.144 1.00 95.75 188 ASP A CA 1
ATOM 1480 C C . ASP A 1 188 ? -4.847 13.900 -5.308 1.00 95.75 188 ASP A C 1
ATOM 1482 O O . ASP A 1 188 ? -4.071 13.573 -6.212 1.00 95.75 188 ASP A O 1
ATOM 1486 N N . PHE A 1 189 ? -5.222 13.040 -4.362 1.00 93.94 189 PHE A N 1
ATOM 1487 C CA . PHE A 1 189 ? -4.765 11.653 -4.331 1.00 93.94 189 PHE A CA 1
ATOM 1488 C C . PHE A 1 189 ? -5.325 10.801 -5.470 1.00 93.94 189 PHE A C 1
ATOM 1490 O O . PHE A 1 189 ? -4.697 9.813 -5.845 1.00 93.94 189 PHE A O 1
ATOM 1497 N N . ASP A 1 190 ? -6.484 11.160 -6.020 1.00 93.69 190 ASP A N 1
ATOM 1498 C CA . ASP A 1 190 ? -7.104 10.410 -7.111 1.00 93.69 190 ASP A CA 1
ATOM 1499 C C . ASP A 1 190 ? -6.317 10.635 -8.413 1.00 93.69 190 ASP A C 1
ATOM 1501 O O . ASP A 1 190 ? -5.957 9.674 -9.104 1.00 93.69 190 ASP A O 1
ATOM 1505 N N . LYS A 1 191 ? -5.918 11.885 -8.688 1.00 96.00 191 LYS A N 1
ATOM 1506 C CA . LYS A 1 191 ? -4.975 12.205 -9.766 1.00 96.00 191 LYS A CA 1
ATOM 1507 C C . LYS A 1 191 ? -3.598 11.595 -9.520 1.00 96.00 191 LYS A C 1
ATOM 1509 O O . LYS A 1 191 ? -3.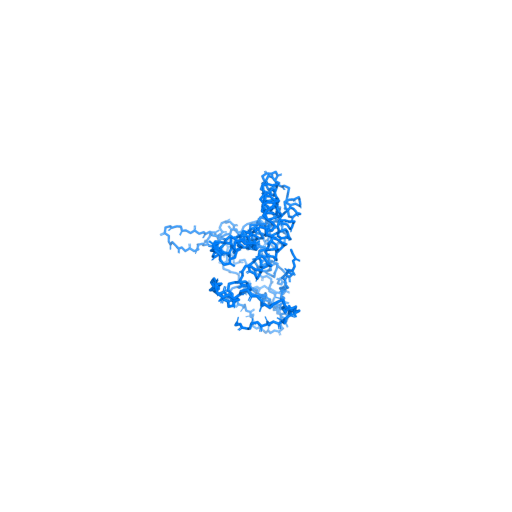046 10.985 -10.436 1.00 96.00 191 LYS A O 1
ATOM 1514 N N . ALA A 1 192 ? -3.054 11.710 -8.306 1.00 96.44 192 ALA A N 1
ATOM 1515 C CA . ALA A 1 192 ? -1.757 11.120 -7.972 1.00 96.44 192 ALA A CA 1
ATOM 1516 C C . ALA A 1 192 ? -1.743 9.609 -8.246 1.00 96.44 192 ALA A C 1
ATOM 1518 O O . ALA A 1 192 ? -0.857 9.112 -8.934 1.00 96.44 192 ALA A O 1
ATOM 1519 N N . MET A 1 193 ? -2.776 8.891 -7.798 1.00 93.44 193 MET A N 1
ATOM 1520 C CA . MET A 1 193 ? -2.889 7.442 -7.971 1.00 93.44 193 MET A CA 1
ATOM 1521 C C . MET A 1 193 ? -2.973 7.041 -9.442 1.00 93.44 193 MET A C 1
ATOM 1523 O O . MET A 1 193 ? -2.370 6.047 -9.838 1.00 93.44 193 MET A O 1
ATOM 1527 N N . LYS A 1 194 ? -3.675 7.820 -10.272 1.00 95.06 194 LYS A N 1
ATOM 1528 C CA . LYS A 1 194 ? -3.707 7.594 -11.721 1.00 95.06 194 LYS A CA 1
ATOM 1529 C C . LYS A 1 194 ? -2.307 7.694 -12.334 1.00 95.06 194 LYS A C 1
ATOM 1531 O O . LYS A 1 194 ? -1.918 6.804 -13.080 1.00 95.06 194 LYS A O 1
ATOM 1536 N N . HIS A 1 195 ? -1.554 8.741 -12.007 1.00 96.06 195 HIS A N 1
ATOM 1537 C CA . HIS A 1 195 ? -0.224 8.955 -12.581 1.00 96.06 195 HIS A CA 1
ATOM 1538 C C . HIS A 1 195 ? 0.825 7.970 -12.054 1.00 96.06 195 HIS A C 1
ATOM 1540 O O . HIS A 1 195 ? 1.654 7.523 -12.836 1.00 96.06 195 HIS A O 1
ATOM 1546 N N . VAL A 1 196 ? 0.767 7.560 -10.781 1.00 95.12 196 VAL A N 1
ATOM 1547 C CA . VAL A 1 196 ? 1.660 6.501 -10.268 1.00 95.12 196 VAL A CA 1
ATOM 1548 C C . VAL A 1 196 ? 1.412 5.175 -10.974 1.00 95.12 196 VAL A C 1
ATOM 1550 O O . VAL A 1 196 ? 2.369 4.508 -11.331 1.00 95.12 196 VAL A O 1
ATOM 1553 N N . ARG A 1 197 ? 0.152 4.814 -11.244 1.00 92.38 197 ARG A N 1
ATOM 1554 C CA . ARG A 1 197 ? -0.160 3.601 -12.020 1.00 92.38 197 ARG A CA 1
ATOM 1555 C C . ARG A 1 197 ? 0.396 3.666 -13.435 1.00 92.38 197 ARG A C 1
ATOM 1557 O O . ARG A 1 197 ? 0.970 2.701 -13.896 1.00 92.38 197 ARG A O 1
ATOM 1564 N N . MET A 1 198 ? 0.271 4.817 -14.092 1.00 95.06 198 MET A N 1
ATOM 1565 C CA . MET A 1 198 ? 0.885 5.001 -15.407 1.00 95.06 198 MET A CA 1
ATOM 1566 C C . MET A 1 198 ? 2.415 4.930 -15.339 1.00 95.06 198 MET A C 1
ATOM 1568 O O . MET A 1 198 ? 3.034 4.471 -16.286 1.00 95.06 198 MET A O 1
ATOM 1572 N N . ALA A 1 199 ? 3.033 5.396 -14.249 1.00 95.94 199 ALA A N 1
ATOM 1573 C CA . ALA A 1 199 ? 4.476 5.280 -14.052 1.00 95.94 199 ALA A CA 1
ATOM 1574 C C . ALA A 1 199 ? 4.920 3.821 -13.872 1.00 95.94 199 ALA A C 1
ATOM 1576 O O . ALA A 1 199 ? 5.958 3.456 -14.403 1.00 95.94 199 ALA A O 1
ATOM 1577 N N . ASP A 1 200 ? 4.134 3.034 -13.134 1.00 94.06 200 ASP A N 1
ATOM 1578 C CA . ASP A 1 200 ? 4.301 1.590 -12.922 1.00 94.06 200 ASP A CA 1
ATOM 1579 C C . ASP A 1 200 ? 4.251 0.844 -14.264 1.00 94.06 200 ASP A C 1
ATOM 1581 O O . ASP A 1 200 ? 5.232 0.224 -14.657 1.00 94.06 200 ASP A O 1
ATOM 1585 N N . ASP A 1 201 ? 3.176 1.040 -15.038 1.00 94.19 201 ASP A N 1
ATOM 1586 C CA . ASP A 1 201 ? 3.006 0.401 -16.350 1.00 94.19 201 ASP A CA 1
ATOM 1587 C C . ASP A 1 201 ? 4.144 0.793 -17.327 1.00 94.19 201 ASP A C 1
ATOM 1589 O O . ASP A 1 201 ? 4.713 -0.054 -18.007 1.00 94.19 201 ASP A O 1
ATOM 1593 N N . LEU A 1 202 ? 4.547 2.073 -17.353 1.00 96.50 202 LEU A N 1
ATOM 1594 C CA . LEU A 1 202 ? 5.674 2.536 -18.178 1.00 96.50 202 LEU A CA 1
ATOM 1595 C C . LEU A 1 202 ? 7.038 2.008 -17.699 1.00 96.50 202 LEU A C 1
ATOM 1597 O O . LEU A 1 202 ? 7.971 1.927 -18.499 1.00 96.50 202 LEU A O 1
ATOM 1601 N N . ALA A 1 203 ? 7.190 1.724 -16.404 1.00 96.50 203 ALA A N 1
ATOM 1602 C CA . ALA A 1 203 ? 8.409 1.139 -15.859 1.00 96.50 203 ALA A CA 1
ATOM 1603 C C . ALA A 1 203 ? 8.524 -0.339 -16.250 1.00 96.50 203 ALA A C 1
ATOM 1605 O O . ALA A 1 203 ? 9.621 -0.764 -16.608 1.00 96.50 203 ALA A O 1
ATOM 1606 N N . ASP A 1 204 ? 7.410 -1.075 -16.247 1.00 95.31 204 ASP A N 1
ATOM 1607 C CA . ASP A 1 204 ? 7.334 -2.447 -16.761 1.00 95.31 204 ASP A CA 1
ATOM 1608 C C . ASP A 1 204 ? 7.651 -2.483 -18.268 1.00 95.31 204 ASP A C 1
ATOM 1610 O O . ASP A 1 204 ? 8.526 -3.236 -18.693 1.00 95.31 204 ASP A O 1
ATOM 1614 N N . ASP A 1 205 ? 7.044 -1.600 -19.072 1.00 95.25 205 ASP A N 1
ATOM 1615 C CA . ASP A 1 205 ? 7.337 -1.495 -20.512 1.00 95.25 205 ASP A CA 1
ATOM 1616 C C . ASP A 1 205 ? 8.825 -1.188 -20.782 1.00 95.25 205 ASP A C 1
ATOM 1618 O O . ASP A 1 205 ? 9.441 -1.731 -21.704 1.00 95.25 205 ASP A O 1
ATOM 1622 N N . LEU A 1 206 ? 9.427 -0.306 -19.974 1.00 96.25 206 LEU A N 1
ATOM 1623 C CA . LEU A 1 206 ? 10.855 0.002 -20.057 1.00 96.25 206 LEU A CA 1
ATOM 1624 C C . LEU A 1 206 ? 11.714 -1.209 -19.679 1.00 96.25 206 LEU A C 1
ATOM 1626 O O . LEU A 1 206 ? 12.754 -1.429 -20.299 1.00 96.25 206 LEU A O 1
ATOM 1630 N N . PHE A 1 207 ? 11.303 -1.970 -18.668 1.00 96.56 207 PHE A N 1
ATOM 1631 C CA . PHE A 1 207 ? 12.010 -3.160 -18.213 1.00 96.56 207 PHE A CA 1
ATOM 1632 C C . PHE A 1 207 ? 12.044 -4.246 -19.290 1.00 96.56 207 PHE A C 1
ATOM 1634 O O . PHE A 1 207 ? 13.122 -4.766 -19.577 1.00 96.56 207 PHE A O 1
ATOM 1641 N N . GLU A 1 208 ? 10.920 -4.512 -19.956 1.00 95.75 208 GLU A N 1
ATOM 1642 C CA . GLU A 1 208 ? 10.862 -5.441 -21.095 1.00 95.75 208 GLU A CA 1
ATOM 1643 C C . GLU A 1 208 ? 11.793 -4.991 -22.233 1.00 95.75 208 GLU A C 1
ATOM 1645 O O . GLU A 1 208 ? 12.614 -5.767 -22.721 1.00 95.75 208 GLU A O 1
ATOM 1650 N N . LEU A 1 209 ? 11.776 -3.698 -22.584 1.00 94.69 209 LEU A N 1
ATOM 1651 C CA . LEU A 1 209 ? 12.666 -3.151 -23.616 1.00 94.69 209 LEU A CA 1
ATOM 1652 C C . LEU A 1 209 ? 14.159 -3.301 -23.258 1.00 94.69 209 LEU A C 1
ATOM 1654 O O . LEU A 1 209 ? 15.008 -3.502 -24.134 1.00 94.69 209 LEU A O 1
ATOM 1658 N N . VAL A 1 210 ? 14.498 -3.180 -21.973 1.00 94.75 210 VAL A N 1
ATOM 1659 C CA . VAL A 1 210 ? 15.864 -3.366 -21.464 1.00 94.75 210 VAL A CA 1
ATOM 1660 C C . VAL A 1 210 ? 16.278 -4.832 -21.534 1.00 94.75 210 VAL A C 1
ATOM 1662 O O . VAL A 1 210 ? 17.403 -5.103 -21.951 1.00 94.75 210 VAL A O 1
ATOM 1665 N N . ILE A 1 211 ? 15.390 -5.762 -21.178 1.00 94.44 211 ILE A N 1
ATOM 1666 C CA . ILE A 1 211 ? 15.636 -7.205 -21.304 1.00 94.44 211 ILE A CA 1
ATOM 1667 C C . ILE A 1 211 ? 15.878 -7.581 -22.764 1.00 94.44 211 ILE A C 1
ATOM 1669 O O . ILE A 1 211 ? 16.857 -8.261 -23.063 1.00 94.44 211 ILE A O 1
ATOM 1673 N N . ASP A 1 212 ? 15.043 -7.101 -23.684 1.00 91.81 212 ASP A N 1
ATOM 1674 C CA . ASP A 1 212 ? 15.218 -7.354 -25.117 1.00 91.81 212 ASP A CA 1
ATOM 1675 C C . ASP A 1 212 ? 16.569 -6.831 -25.616 1.00 91.81 212 ASP A C 1
ATOM 1677 O O . ASP A 1 212 ? 17.274 -7.507 -26.369 1.00 91.81 212 ASP A O 1
ATOM 1681 N N . THR A 1 213 ? 16.970 -5.649 -25.143 1.00 89.88 213 THR A N 1
ATOM 1682 C CA . THR A 1 213 ? 18.278 -5.059 -25.451 1.00 89.88 213 THR A CA 1
ATOM 1683 C C . THR A 1 213 ? 19.425 -5.900 -24.885 1.00 89.88 213 THR A C 1
ATOM 1685 O O . THR A 1 213 ? 20.412 -6.143 -25.578 1.00 89.88 213 THR A O 1
ATOM 1688 N N . GLU A 1 214 ? 19.314 -6.368 -23.641 1.00 89.44 214 GLU A N 1
ATOM 1689 C CA . GLU A 1 214 ? 20.315 -7.227 -23.005 1.00 89.44 214 GLU A CA 1
ATOM 1690 C C . GLU A 1 214 ? 20.457 -8.563 -23.744 1.00 89.44 214 GLU A C 1
ATOM 1692 O O . GLU A 1 214 ? 21.577 -8.981 -24.040 1.00 89.44 214 GLU A O 1
ATOM 1697 N N . ASN A 1 215 ? 19.340 -9.199 -24.100 1.00 88.62 215 ASN A N 1
ATOM 1698 C CA . ASN A 1 215 ? 19.314 -10.452 -24.852 1.00 88.62 215 ASN A CA 1
ATOM 1699 C C . ASN A 1 215 ? 19.942 -10.291 -26.236 1.00 88.62 215 ASN A C 1
ATOM 1701 O O . ASN A 1 215 ? 20.754 -11.124 -26.641 1.00 88.62 215 ASN A O 1
ATOM 1705 N N . LEU A 1 216 ? 19.617 -9.199 -26.936 1.00 85.38 216 LEU A N 1
ATOM 1706 C CA . LEU A 1 216 ? 20.221 -8.877 -28.223 1.00 85.38 216 LEU A CA 1
ATOM 1707 C C . LEU A 1 216 ? 21.740 -8.716 -28.083 1.00 85.38 216 LEU A C 1
ATOM 1709 O O . LEU A 1 216 ? 22.485 -9.315 -28.846 1.00 85.38 216 LEU A O 1
ATOM 1713 N N . MET A 1 217 ? 22.217 -7.966 -27.090 1.00 83.19 217 MET A N 1
ATOM 1714 C CA . MET A 1 217 ? 23.654 -7.730 -26.910 1.00 83.19 217 MET A CA 1
ATOM 1715 C C . MET A 1 217 ? 24.415 -8.991 -26.468 1.00 83.19 217 MET A C 1
ATOM 1717 O O . MET A 1 217 ? 25.529 -9.226 -26.935 1.00 83.19 217 MET A O 1
ATOM 1721 N N . ARG A 1 218 ? 23.818 -9.835 -25.615 1.00 80.19 218 ARG A N 1
ATOM 1722 C CA . ARG A 1 218 ? 24.423 -11.102 -25.164 1.00 80.19 218 ARG A CA 1
ATOM 1723 C C . ARG A 1 218 ? 24.497 -12.156 -26.259 1.00 80.19 218 ARG A C 1
ATOM 1725 O O . ARG A 1 218 ? 25.520 -12.822 -26.376 1.00 80.19 218 ARG A O 1
ATOM 1732 N N . ALA A 1 219 ? 23.451 -12.299 -27.074 1.00 77.50 219 ALA A N 1
ATOM 1733 C CA . ALA A 1 219 ? 23.411 -13.310 -28.130 1.00 77.50 219 ALA A CA 1
ATOM 1734 C C . ALA A 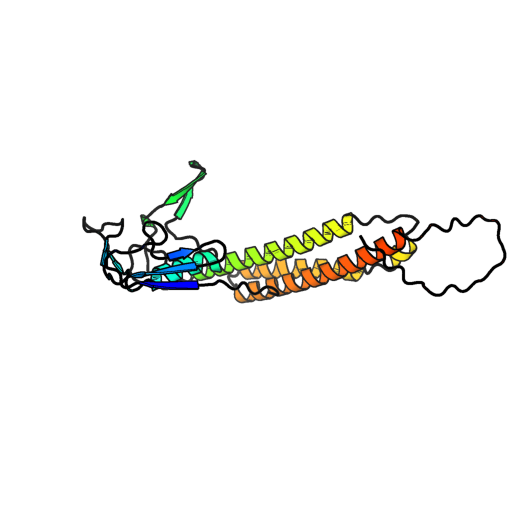1 219 ? 24.612 -13.203 -29.089 1.00 77.50 219 ALA A C 1
ATOM 1736 O O . ALA A 1 219 ? 25.133 -14.221 -29.539 1.00 77.50 219 ALA A O 1
ATOM 1737 N N . TYR A 1 220 ? 25.091 -11.983 -29.350 1.00 70.56 220 TYR A N 1
ATOM 1738 C CA . TYR A 1 220 ? 26.235 -11.753 -30.234 1.00 70.56 220 TYR A CA 1
ATOM 1739 C C . TYR A 1 220 ? 27.598 -11.860 -29.544 1.00 70.56 220 TYR A C 1
ATOM 1741 O O . TYR A 1 220 ? 28.576 -12.181 -30.213 1.00 70.56 220 TYR A O 1
ATOM 1749 N N . GLN A 1 221 ? 27.676 -11.693 -28.220 1.00 66.62 221 GLN A N 1
ATOM 1750 C CA . GLN A 1 221 ? 28.902 -11.991 -27.463 1.00 66.62 221 GLN A CA 1
ATOM 1751 C C . GLN A 1 221 ? 29.242 -13.491 -27.471 1.00 66.62 221 GLN A C 1
ATOM 1753 O O . GLN A 1 221 ? 30.406 -13.857 -27.343 1.00 66.62 221 GLN A O 1
ATOM 1758 N N . CYS A 1 222 ? 28.244 -14.362 -27.641 1.00 63.75 222 CYS A N 1
ATOM 1759 C CA . CYS A 1 222 ? 28.427 -15.814 -27.676 1.00 63.75 222 CYS A CA 1
ATOM 1760 C C . CYS A 1 222 ? 28.695 -16.386 -29.081 1.00 63.75 222 CYS A C 1
ATOM 1762 O O . CYS A 1 222 ? 28.863 -17.600 -29.213 1.00 63.75 222 CYS A O 1
ATOM 1764 N N . LEU A 1 223 ? 28.727 -15.559 -30.133 1.00 61.75 223 LEU A N 1
ATOM 1765 C CA . LEU A 1 223 ? 29.066 -16.030 -31.477 1.00 61.75 223 LEU A CA 1
ATOM 1766 C C . LEU A 1 223 ? 30.582 -16.268 -31.583 1.00 61.75 223 LEU A C 1
ATOM 1768 O O . LEU A 1 223 ? 31.363 -15.413 -31.161 1.00 61.75 223 LEU A O 1
ATOM 1772 N N . PRO A 1 224 ? 31.026 -17.408 -32.149 1.00 55.59 224 PRO A N 1
ATOM 1773 C CA . PRO A 1 224 ? 32.446 -17.676 -32.316 1.00 55.59 224 PRO A CA 1
ATOM 1774 C C . PRO A 1 224 ? 33.075 -16.588 -33.189 1.00 55.59 224 PRO A C 1
ATOM 1776 O O . PRO A 1 224 ? 32.581 -16.296 -34.279 1.00 55.59 224 PRO A O 1
ATOM 1779 N N . HIS A 1 225 ? 34.168 -15.993 -32.707 1.00 52.88 225 HIS A N 1
ATOM 1780 C CA . HIS A 1 225 ? 34.978 -15.074 -33.497 1.00 52.88 225 HIS A CA 1
ATOM 1781 C C . HIS A 1 225 ? 35.496 -15.823 -34.723 1.00 52.88 225 HIS A C 1
ATOM 1783 O O . HIS A 1 225 ? 36.392 -16.660 -34.616 1.00 52.88 225 HIS A O 1
ATOM 1789 N N . VAL A 1 226 ? 34.930 -15.538 -35.894 1.00 50.59 226 VAL A N 1
ATOM 1790 C CA . VAL A 1 226 ? 35.602 -15.865 -37.148 1.00 50.59 226 VAL A CA 1
ATOM 1791 C C . VAL A 1 226 ? 36.757 -14.881 -37.238 1.00 50.59 226 VAL A C 1
ATOM 1793 O O . VAL A 1 226 ? 36.584 -13.741 -37.662 1.00 50.59 226 VAL A O 1
ATOM 1796 N N . THR A 1 227 ? 37.925 -15.291 -36.752 1.00 42.09 227 THR A N 1
ATOM 1797 C CA . THR A 1 227 ? 39.174 -14.616 -37.079 1.00 42.09 227 THR A CA 1
ATOM 1798 C C . THR A 1 227 ? 39.306 -14.695 -38.591 1.00 42.09 227 THR A C 1
ATOM 1800 O O . THR A 1 227 ? 39.492 -15.780 -39.144 1.00 42.09 227 THR A O 1
ATOM 1803 N N . ALA A 1 228 ? 39.115 -13.564 -39.264 1.00 43.28 228 ALA A N 1
ATOM 1804 C CA . ALA A 1 228 ? 39.484 -13.425 -40.657 1.00 43.28 228 ALA A CA 1
ATOM 1805 C C . ALA A 1 228 ? 41.013 -13.512 -40.721 1.00 43.28 228 ALA A C 1
ATOM 1807 O O . ALA A 1 228 ? 41.701 -12.502 -40.601 1.00 43.28 228 ALA A O 1
ATOM 1808 N N . ASP A 1 229 ? 41.542 -14.729 -40.837 1.00 33.69 229 ASP A N 1
ATOM 1809 C CA . ASP A 1 229 ? 42.863 -14.904 -41.422 1.00 33.69 229 ASP A CA 1
ATOM 1810 C C . ASP A 1 229 ? 42.764 -14.384 -42.860 1.00 33.69 229 ASP A C 1
ATOM 1812 O O . ASP A 1 229 ? 41.904 -14.816 -43.631 1.00 33.69 229 ASP A O 1
ATOM 1816 N N . GLU A 1 230 ? 43.628 -13.429 -43.204 1.00 42.41 230 GLU A N 1
ATOM 1817 C CA . GLU A 1 230 ? 43.721 -12.757 -44.511 1.00 42.41 230 GLU A CA 1
ATOM 1818 C C . GLU A 1 230 ? 44.058 -13.693 -45.692 1.00 42.41 230 GLU A C 1
ATOM 1820 O O . GLU A 1 230 ? 44.262 -13.228 -46.808 1.00 42.41 230 GLU A O 1
ATOM 1825 N N . ASP A 1 231 ? 44.031 -15.011 -45.502 1.00 38.56 231 ASP A N 1
ATOM 1826 C CA . ASP A 1 231 ? 44.359 -16.002 -46.519 1.00 38.56 231 ASP A CA 1
ATOM 1827 C C . ASP A 1 231 ? 43.185 -16.960 -46.751 1.00 38.56 231 ASP A C 1
ATOM 1829 O O . ASP A 1 231 ? 43.222 -18.116 -46.346 1.00 38.56 231 ASP A O 1
ATOM 1833 N N . THR A 1 232 ? 42.112 -16.511 -47.402 1.00 37.44 232 THR A N 1
ATOM 1834 C CA . THR A 1 232 ? 41.288 -17.377 -48.273 1.00 37.44 232 THR A CA 1
ATOM 1835 C C . THR A 1 232 ? 40.282 -16.541 -49.065 1.00 37.44 232 THR A C 1
ATOM 1837 O O . THR A 1 232 ? 39.100 -16.428 -48.742 1.00 37.44 232 THR A O 1
ATOM 1840 N N . GLU A 1 233 ? 40.737 -15.992 -50.193 1.00 40.03 233 GLU A N 1
ATOM 1841 C CA . GLU A 1 233 ? 39.822 -15.802 -51.314 1.00 40.03 233 GLU A CA 1
ATOM 1842 C C . GLU A 1 233 ? 39.204 -17.162 -51.675 1.00 40.03 233 GLU A C 1
ATOM 1844 O O . GLU A 1 233 ? 39.916 -18.150 -51.858 1.00 40.03 233 GLU A O 1
ATOM 1849 N N . SER A 1 234 ? 37.885 -17.168 -51.883 1.00 39.75 234 SER A N 1
ATOM 1850 C CA . SER A 1 234 ? 37.064 -18.278 -52.397 1.00 39.75 234 SER A CA 1
ATOM 1851 C C . SER A 1 234 ? 36.443 -19.202 -51.344 1.00 39.75 234 SER A C 1
ATOM 1853 O O . SER A 1 234 ? 36.894 -20.324 -51.147 1.00 39.75 234 SER A O 1
ATOM 1855 N N . GLN A 1 235 ? 35.291 -18.802 -50.799 1.00 35.72 235 GLN A N 1
ATOM 1856 C CA . GLN A 1 235 ? 34.050 -19.581 -50.947 1.00 35.72 235 GLN A CA 1
ATOM 1857 C C . GLN A 1 235 ? 32.861 -18.817 -50.359 1.00 35.72 235 GLN A C 1
ATOM 1859 O O . GLN A 1 235 ? 32.641 -18.750 -49.154 1.00 35.72 235 GLN A O 1
ATOM 1864 N N . THR A 1 236 ? 32.043 -18.268 -51.251 1.00 39.88 236 THR A N 1
ATOM 1865 C CA . THR A 1 236 ? 30.665 -17.893 -50.955 1.00 39.88 236 THR A CA 1
ATOM 1866 C C . THR A 1 236 ? 29.866 -19.158 -50.647 1.00 39.88 236 THR A C 1
ATOM 1868 O O . THR A 1 236 ? 29.381 -19.836 -51.551 1.00 39.88 236 THR A O 1
ATOM 1871 N N . MET A 1 237 ? 29.702 -19.482 -49.365 1.00 28.67 237 MET A N 1
ATOM 1872 C CA . MET A 1 237 ? 28.676 -20.424 -48.932 1.00 28.67 237 MET A CA 1
ATOM 1873 C C . MET A 1 237 ? 27.636 -19.674 -48.101 1.00 28.67 237 MET A C 1
ATOM 1875 O O . MET A 1 237 ? 27.875 -19.268 -46.969 1.00 28.67 237 MET A O 1
ATOM 1879 N N . LEU A 1 238 ? 26.475 -19.465 -48.723 1.00 40.00 238 LEU A N 1
ATOM 1880 C CA . LEU A 1 238 ? 25.220 -19.103 -48.073 1.00 40.00 238 LEU A CA 1
ATOM 1881 C C . LEU A 1 238 ? 24.974 -20.057 -46.894 1.00 40.00 238 LEU A C 1
ATOM 1883 O O . LEU A 1 238 ? 24.633 -21.221 -47.107 1.00 40.00 238 LEU A O 1
ATOM 1887 N N . VAL A 1 239 ? 25.112 -19.563 -45.665 1.00 32.62 239 VAL A N 1
ATOM 1888 C CA . VAL A 1 239 ? 24.644 -20.265 -44.467 1.00 32.62 239 VAL A CA 1
ATOM 1889 C C . VAL A 1 239 ? 23.488 -19.460 -43.884 1.00 32.62 239 VAL A C 1
ATOM 1891 O O . VAL A 1 239 ? 23.661 -18.383 -43.321 1.00 32.62 239 VAL A O 1
ATOM 1894 N N . LEU A 1 240 ? 22.282 -19.983 -44.108 1.00 30.38 240 LEU A N 1
ATOM 1895 C CA . LEU A 1 240 ? 21.041 -19.580 -43.446 1.00 30.38 240 LEU A CA 1
ATOM 1896 C C . LEU A 1 240 ? 21.175 -19.725 -41.916 1.00 30.38 240 LEU A C 1
ATOM 1898 O O . LEU A 1 240 ? 21.937 -20.576 -41.452 1.00 30.38 240 LEU A O 1
ATOM 1902 N N . PRO A 1 241 ? 20.430 -18.936 -41.120 1.00 37.94 241 PRO A N 1
ATOM 1903 C CA . PRO A 1 241 ? 20.660 -18.833 -39.687 1.00 37.94 241 PRO A CA 1
ATOM 1904 C C . PRO A 1 241 ? 20.250 -20.126 -38.979 1.00 37.94 241 PRO A C 1
ATOM 1906 O O . PRO A 1 241 ? 19.075 -20.497 -38.952 1.00 37.94 241 PRO A O 1
ATOM 1909 N N . ILE A 1 242 ? 21.229 -20.806 -38.385 1.00 34.28 242 ILE A N 1
ATOM 1910 C CA . ILE A 1 242 ? 20.979 -21.867 -37.413 1.00 34.28 242 ILE A CA 1
ATOM 1911 C C . ILE A 1 242 ? 20.677 -21.177 -36.086 1.00 34.28 242 ILE A C 1
ATOM 1913 O O . ILE A 1 242 ? 21.528 -20.513 -35.500 1.00 34.28 242 ILE A O 1
ATOM 1917 N N . LEU A 1 243 ? 19.430 -21.323 -35.648 1.00 33.94 243 LEU A N 1
ATOM 1918 C CA . LEU A 1 243 ? 18.932 -20.883 -34.355 1.00 33.94 243 LEU A CA 1
ATOM 1919 C C . LEU A 1 243 ? 19.646 -21.684 -33.249 1.00 33.94 243 LEU A C 1
ATOM 1921 O O . LEU A 1 243 ? 19.234 -22.797 -32.925 1.00 33.94 243 LEU A O 1
ATOM 1925 N N . PHE A 1 244 ? 20.731 -21.148 -32.691 1.00 32.56 244 PHE A N 1
ATOM 1926 C CA . PHE A 1 244 ? 21.326 -21.685 -31.468 1.00 32.56 244 PHE A CA 1
ATOM 1927 C C . PHE A 1 244 ? 20.701 -20.984 -30.265 1.00 32.56 244 PHE A C 1
ATOM 1929 O O . PHE A 1 244 ? 21.012 -19.840 -29.945 1.00 32.56 244 PHE A O 1
ATOM 1936 N N . ILE A 1 245 ? 19.780 -21.691 -29.615 1.00 36.47 245 ILE A N 1
ATOM 1937 C CA . ILE A 1 245 ? 19.291 -21.353 -28.280 1.00 36.47 245 ILE A CA 1
ATOM 1938 C C . ILE A 1 245 ? 20.402 -21.757 -27.307 1.00 36.47 245 ILE A C 1
ATOM 1940 O O . ILE A 1 245 ? 20.649 -22.950 -27.132 1.00 36.47 245 ILE A O 1
ATOM 1944 N N . CYS A 1 246 ? 21.081 -20.782 -26.703 1.00 29.89 246 CYS A N 1
ATOM 1945 C CA . CYS A 1 246 ? 21.965 -21.034 -25.569 1.00 29.89 246 CYS A CA 1
ATOM 1946 C C . CYS A 1 246 ? 21.148 -20.901 -24.280 1.00 29.89 246 CYS A C 1
ATOM 1948 O O . CYS A 1 246 ? 20.558 -19.851 -24.026 1.00 29.89 246 CYS A O 1
ATOM 1950 N N . PHE A 1 247 ? 21.088 -21.983 -23.507 1.00 32.97 247 PHE A N 1
ATOM 1951 C CA . PHE A 1 247 ? 20.645 -21.964 -22.118 1.00 32.97 247 PHE A CA 1
ATOM 1952 C C . PHE A 1 247 ? 21.832 -21.593 -21.232 1.00 32.97 247 PHE A C 1
ATOM 1954 O O . PHE A 1 247 ? 22.900 -22.171 -21.414 1.00 32.97 247 PHE A O 1
ATOM 1961 N N . ASP A 1 248 ? 21.597 -20.698 -20.274 1.00 33.03 248 ASP A N 1
ATOM 1962 C CA . ASP A 1 248 ? 22.026 -20.847 -18.878 1.00 33.03 248 ASP A CA 1
ATOM 1963 C C . ASP A 1 248 ? 20.992 -20.166 -17.964 1.00 33.03 248 ASP A C 1
ATOM 1965 O O . ASP A 1 248 ? 20.701 -18.965 -18.176 1.00 33.03 248 ASP A O 1
#

Foldseek 3Di:
DVDDQDEEEAEAEEADPDDDADPPQHQWAADQRYIYGYAYNDQWDFHPDDDPNHTDTHGSNDNVLRSLVRCLCNQQVQDQQQWDADPVVRDIDGRLVRLDDADSSRPVDDHHDDDPVSVLSSLVSVLVVLLVVLVVLVVVLVVLVVVQDDDPQCVVVVVVQPVVVLVVLVVLLVVLVVQLVVCVVVSNSVSNVVSSVVSNVSSVVSSVSSVVSSCSRVVRVPDDPPPPPVPDDDDPDDDDDDDDDDDD

pLDDT: mean 85.25, std 17.6, range [28.67, 98.06]

Secondary structure (DSSP, 8-state):
--S-----EEEEE---SS---SBTTBSEEE-SS-EEEEE-S-SEEEEEEEETTEEEEEETT-THHHHHHHHHHHHH-PPPTTEEEETTTTEEEE-GGG--SSSTT-SS----PPPHHHHHHHHHHHHHHHHHHHHHHHHHHHHHHHH----TTTHHHHTTS-HHHHHHHHHHHHHHHHHHHHHHHTT-HHHHHHHHHHHHHHHHHHHHHHHHHHHHHHHHHTS------S------------------

Organism: NCBI:txid1487602

Radius of gyration: 29.09 Å; chains: 1; bounding box: 65×42×91 Å

Sequence (248 aa):
FTKTRRIPVLFFSLNYRHPILVDKYYTSKALSDMVLIVQNGQRNFPSRLSCNSQPTYLNLRNPLKSALASTAILAGGIVPSHITYSEAHQNAISEWLWSVGDHPFSHTSYGAEFNRIQIDIARRNMLIHALAESIETVNTCVQLLRKIHIDETNEVVSHMVPLNSLSIGFSSVITQWKISCAAVASLDFDKAMKHVRMADDLADDLFELVIDTENLMRAYQCLPHVTADEDTESQTMLVLPILFICFD